Protein AF-A0A841GS09-F1 (afdb_monomer_lite)

pLDDT: mean 75.95, std 19.4, range [29.41, 98.44]

Sequence (350 aa):
MWSTRIAALLALAVAGPRLWAQECPPDGTPPMRPSLGRGAVELAGVYRAPFEFVCGGPLTLRVRQSGTELVATVQAEDGCAQNGQVRWRGSVAAGGTEFAVTVPRPGGVMTGTATLLDPCTIAVTVAGRAGSARYTRTDGSCAADAGRRPLVVFVGGALDDWNRNLLKVFCAYDARWERTRKLYVMHTEDATEVRRRVLREAAGAPVALIGHSYGGNYAYELANAMRGDGGVALLVTLDPVSGPAGPRIPLEQGTAGRWINVWAGSGIGLSSCGLAGALGGAWGSQPRADADRRFPPDPSDDNPSMDHCKTEQMMRLKPIQDALAELASGQDRPPPLSPSTPSSVVSPNR

InterPro domains:
  IPR029058 Alpha/Beta hydrolase fold [G3DSA:3.40.50.1820] (113-344)
  IPR029058 Alpha/Beta hydrolase fold [SSF53474] (140-301)

Secondary structure (DSSP, 8-state):
--SSSSTTTSS---S--TTGGG------SPPP---PPP------EEEEEEEEEETTEEEEEEEEEETTEEEEEEE--TT-TTTT-EEEEEEPPTT-SEEEEEEEETTEEEEEEEEEEETTEEEEEETTSSSEEEEEE-SHHHHHSTTTSPEEEEEE-TTHHHH-HHHHHHHH--TTTTT-EEEEEETTS-HHHHHHHHHHHHTTS-EEEEEETHHHHHHHHHHHHTGGGT-BSEEEEES-B-STT--SS---TTSBS-EEEEEE-----SSHHHHHHHHTTB----TTSSEEEEESSSGGG--TTTGGG-HHHHHTSHHHHHHHHHHHHT--PPPPPP-PPPP-------

Organism: NCBI:txid1639882

Foldseek 3Di:
DPPPPVVVVVPPPDDDDPDPLPPDDPDPDAFDDDDDDDDFQDQFAKWFFPPDDFPRHTWIWGWDDDPQKIWTATPDDPPGPRHRPTQKMWGADGVDQKTKIWGDDVPGIWIWMWGNPDSFKIWIDTPPDPGTTIIGGCDDPSVVLPLQAEEEEEEEAPCCVPVVLRSNVQSSDDCRHLLHHYHYDYLPDDLVVVLVVQCVSNVPHAYEYAAAASRLLSSQVSLQVCQVVQGHAEYEYHQYFAAQPANPDDRDPRSYVFYEYEHEDQDQAPAPQLVSSNGRNGNQFDPPGPHTHYPPNDPVPHDSNPRSSVSVVSCPPPVNSVSSSVSSVPPDDPRDDDPPDPPPPDDDDD

Structure (mmCIF, N/CA/C/O backbone):
data_AF-A0A841GS09-F1
#
_entry.id   AF-A0A841GS09-F1
#
loop_
_atom_site.group_PDB
_atom_site.id
_atom_site.type_symbol
_atom_site.label_atom_id
_atom_site.label_alt_id
_atom_site.label_comp_id
_atom_site.label_asym_id
_atom_site.label_entity_id
_atom_site.label_seq_id
_atom_site.pdbx_PDB_ins_code
_atom_site.Cartn_x
_atom_site.Cartn_y
_atom_site.Cartn_z
_atom_site.occupancy
_atom_site.B_iso_or_equiv
_atom_site.auth_seq_id
_atom_site.auth_comp_id
_atom_site.auth_asym_id
_atom_site.auth_atom_id
_atom_site.pdbx_PDB_model_num
ATOM 1 N N . MET A 1 1 ? 34.407 15.472 -30.185 1.00 37.59 1 MET A N 1
ATOM 2 C CA . MET A 1 1 ? 34.310 16.293 -28.952 1.00 37.59 1 MET A CA 1
ATOM 3 C C . MET A 1 1 ? 32.878 16.297 -28.392 1.00 37.59 1 MET A C 1
ATOM 5 O O . MET A 1 1 ? 32.301 17.351 -28.179 1.00 37.59 1 MET A O 1
ATOM 9 N N . TRP A 1 2 ? 32.292 15.117 -28.149 1.00 29.95 2 TRP A N 1
ATOM 10 C CA . TRP A 1 2 ? 30.892 14.950 -27.704 1.00 29.95 2 TRP A CA 1
ATOM 11 C C . TRP A 1 2 ? 30.759 13.987 -26.502 1.00 29.95 2 TRP A C 1
ATOM 13 O O . TRP A 1 2 ? 29.665 13.540 -26.188 1.00 29.95 2 TRP A O 1
ATOM 23 N N . SER A 1 3 ? 31.860 13.648 -25.815 1.00 39.00 3 SER A N 1
ATOM 24 C CA . SER A 1 3 ? 31.860 12.608 -24.767 1.00 39.00 3 SER A CA 1
ATOM 25 C C . SER A 1 3 ? 31.984 13.116 -23.327 1.00 39.00 3 SER A C 1
ATOM 27 O O . SER A 1 3 ? 31.854 12.326 -22.400 1.00 39.00 3 SER A O 1
ATOM 29 N N . THR A 1 4 ? 32.177 14.415 -23.092 1.00 32.72 4 THR A N 1
ATOM 30 C CA . THR A 1 4 ? 32.428 14.947 -21.736 1.00 32.72 4 THR A CA 1
ATOM 31 C C . THR A 1 4 ? 31.229 15.616 -21.064 1.00 32.72 4 THR A C 1
ATOM 33 O O . THR A 1 4 ? 31.314 15.945 -19.887 1.00 32.72 4 THR A O 1
ATOM 36 N N . ARG A 1 5 ? 30.087 15.781 -21.750 1.00 32.81 5 ARG A N 1
ATOM 37 C CA . ARG A 1 5 ? 28.883 16.400 -21.152 1.00 32.81 5 ARG A CA 1
ATOM 38 C C . ARG A 1 5 ? 27.840 15.411 -20.619 1.00 32.81 5 ARG A C 1
ATOM 40 O O . ARG A 1 5 ? 27.021 15.809 -19.802 1.00 32.81 5 ARG A O 1
ATOM 47 N N . ILE A 1 6 ? 27.902 14.131 -20.997 1.00 38.69 6 ILE A N 1
ATOM 48 C CA . ILE A 1 6 ? 26.974 13.098 -20.489 1.00 38.69 6 ILE A CA 1
ATOM 49 C C . ILE A 1 6 ? 27.442 12.541 -19.131 1.00 38.69 6 ILE A C 1
ATOM 51 O O . ILE A 1 6 ? 26.621 12.214 -18.280 1.00 38.69 6 ILE A O 1
ATOM 55 N N . ALA A 1 7 ? 28.751 12.540 -18.861 1.00 31.67 7 ALA A N 1
ATOM 56 C CA . ALA A 1 7 ? 29.296 12.084 -17.579 1.00 31.67 7 ALA A CA 1
ATOM 57 C C . ALA A 1 7 ? 28.979 13.029 -16.397 1.00 31.67 7 ALA A C 1
ATOM 59 O O . ALA A 1 7 ? 28.984 12.598 -15.249 1.00 31.67 7 ALA A O 1
ATOM 60 N N . ALA A 1 8 ? 28.657 14.301 -16.662 1.00 29.41 8 ALA A N 1
ATOM 61 C CA . ALA A 1 8 ? 28.409 15.297 -15.618 1.00 29.41 8 ALA A CA 1
ATOM 62 C C . ALA A 1 8 ? 27.003 15.213 -14.986 1.00 29.41 8 ALA A C 1
ATOM 64 O O . ALA A 1 8 ? 26.815 15.693 -13.874 1.00 29.41 8 ALA A O 1
ATOM 65 N N . LEU A 1 9 ? 26.028 14.573 -15.647 1.00 33.75 9 LEU A N 1
ATOM 66 C CA . LEU A 1 9 ? 24.678 14.372 -15.091 1.00 33.75 9 LEU A CA 1
ATOM 67 C C . LEU A 1 9 ? 24.543 13.080 -14.267 1.00 33.75 9 LEU A C 1
ATOM 69 O O . LEU A 1 9 ? 23.605 12.951 -13.490 1.00 33.75 9 LEU A O 1
ATOM 73 N N . LEU A 1 10 ? 25.499 12.154 -14.382 1.00 38.56 10 LEU A N 1
ATOM 74 C CA . LEU A 1 10 ? 25.542 10.904 -13.610 1.00 38.56 10 LEU A CA 1
ATOM 75 C C . LEU A 1 10 ? 26.354 11.015 -12.304 1.00 38.56 10 LEU A C 1
ATOM 77 O O . LEU A 1 10 ? 26.328 10.098 -11.490 1.00 38.56 10 LEU A O 1
ATOM 81 N N . ALA A 1 11 ? 27.050 12.134 -12.073 1.00 31.38 11 ALA A N 1
ATOM 82 C CA . ALA A 1 11 ? 27.996 12.301 -10.965 1.00 31.38 11 ALA A CA 1
ATOM 83 C C . ALA A 1 11 ? 27.450 13.058 -9.732 1.00 31.38 11 ALA A C 1
ATOM 85 O O . ALA A 1 11 ? 28.222 13.383 -8.835 1.00 31.38 11 ALA A O 1
ATOM 86 N N . LEU A 1 12 ? 26.142 13.330 -9.644 1.00 35.81 12 LEU A N 1
ATOM 87 C CA . LEU A 1 12 ? 25.545 14.087 -8.525 1.00 35.81 12 LEU A CA 1
ATOM 88 C C . LEU A 1 12 ? 24.844 13.230 -7.451 1.00 35.81 12 LEU A C 1
ATOM 90 O O . LEU A 1 12 ? 24.187 13.776 -6.573 1.00 35.81 12 LEU A O 1
ATOM 94 N N . ALA A 1 13 ? 25.003 11.904 -7.462 1.00 39.66 13 ALA A N 1
ATOM 95 C CA . ALA A 1 13 ? 24.289 11.004 -6.544 1.00 39.66 13 ALA A CA 1
ATOM 96 C C . ALA A 1 13 ? 25.102 10.534 -5.317 1.00 39.66 13 ALA A C 1
ATOM 98 O O . ALA A 1 13 ? 24.787 9.500 -4.730 1.00 39.66 13 ALA A O 1
ATOM 99 N N . VAL A 1 14 ? 26.156 11.253 -4.913 1.00 44.78 14 VAL A N 1
ATOM 100 C CA . VAL A 1 14 ? 27.006 10.846 -3.779 1.00 44.78 14 VAL A CA 1
ATOM 101 C C . VAL A 1 14 ? 27.276 12.028 -2.848 1.00 44.78 14 VAL A C 1
ATOM 103 O O . VAL A 1 14 ? 28.301 12.681 -2.988 1.00 44.78 14 VAL A O 1
ATOM 106 N N . ALA A 1 15 ? 26.344 12.307 -1.921 1.00 34.88 15 ALA A N 1
ATOM 107 C CA . ALA A 1 15 ? 26.603 12.746 -0.531 1.00 34.88 15 ALA A CA 1
ATOM 108 C C . ALA A 1 15 ? 25.351 13.349 0.165 1.00 34.88 15 ALA A C 1
ATOM 110 O O . ALA A 1 15 ? 25.168 14.558 0.148 1.00 34.88 15 ALA A O 1
ATOM 111 N N . GLY A 1 16 ? 24.573 12.500 0.862 1.00 30.11 16 GLY A N 1
ATOM 112 C CA . GLY A 1 16 ? 23.741 12.817 2.052 1.00 30.11 16 GLY A CA 1
ATOM 113 C C . GLY A 1 16 ? 22.512 13.749 1.906 1.00 30.11 16 GLY A C 1
ATOM 114 O O . GLY A 1 16 ? 22.459 14.541 0.977 1.00 30.11 16 GLY A O 1
ATOM 115 N N . PRO A 1 17 ? 21.522 13.719 2.834 1.00 41.31 17 PRO A N 1
ATOM 116 C CA . PRO A 1 17 ? 21.374 12.897 4.036 1.00 41.31 17 PRO A CA 1
ATOM 117 C C . PRO A 1 17 ? 20.255 11.836 3.930 1.00 41.31 17 PRO A C 1
ATOM 119 O O . PRO A 1 17 ? 19.211 12.015 3.308 1.00 41.31 17 PRO A O 1
ATOM 122 N N . ARG A 1 18 ? 20.483 10.716 4.621 1.00 52.59 18 ARG A N 1
ATOM 123 C CA . ARG A 1 18 ? 19.487 9.686 4.940 1.00 52.59 18 ARG A CA 1
ATOM 124 C C . ARG A 1 18 ? 18.363 10.287 5.806 1.00 52.59 18 ARG A C 1
ATOM 126 O O . ARG A 1 18 ? 18.666 11.096 6.675 1.00 52.59 18 ARG A O 1
ATOM 133 N N . LEU A 1 19 ? 17.130 9.786 5.617 1.00 39.59 19 LEU A N 1
ATOM 134 C CA . LEU A 1 19 ? 15.913 9.883 6.467 1.00 39.59 19 LEU A CA 1
ATOM 135 C C . LEU A 1 19 ? 14.717 10.724 5.970 1.00 39.59 19 LEU A C 1
ATOM 137 O O . LEU A 1 19 ? 13.646 10.595 6.554 1.00 39.59 19 LEU A O 1
ATOM 141 N N . TRP A 1 20 ? 14.796 11.490 4.878 1.00 41.38 20 TRP A N 1
ATOM 142 C CA . TRP A 1 20 ? 13.649 12.319 4.439 1.00 41.38 20 TRP A CA 1
ATOM 143 C C . TRP A 1 20 ? 12.563 11.610 3.610 1.00 41.38 20 TRP A C 1
ATOM 145 O O . TRP A 1 20 ? 11.534 12.210 3.310 1.00 41.38 20 TRP A O 1
ATOM 155 N N . ALA A 1 21 ? 12.707 10.320 3.297 1.00 45.41 21 ALA A N 1
ATOM 156 C CA . ALA A 1 21 ? 11.728 9.582 2.486 1.00 45.41 21 ALA A CA 1
ATOM 157 C C . ALA A 1 21 ? 10.411 9.215 3.215 1.00 45.41 21 ALA A C 1
ATOM 159 O O . ALA A 1 21 ? 9.636 8.417 2.695 1.00 45.41 21 ALA A O 1
ATOM 160 N N . GLN A 1 22 ? 10.132 9.751 4.409 1.00 51.06 22 GLN A N 1
ATOM 161 C CA . GLN A 1 22 ? 8.889 9.450 5.143 1.00 51.06 22 GLN A CA 1
ATOM 162 C C . GLN A 1 22 ? 8.033 10.665 5.493 1.00 51.06 22 GLN A C 1
ATOM 164 O O . GLN A 1 22 ? 6.942 10.496 6.036 1.00 51.06 22 GLN A O 1
ATOM 169 N N . GLU A 1 23 ? 8.461 11.876 5.142 1.00 55.72 23 GLU A N 1
ATOM 170 C CA . GLU A 1 23 ? 7.564 13.022 5.221 1.00 55.72 23 GLU A CA 1
ATOM 171 C C . GLU A 1 23 ? 6.734 13.071 3.943 1.00 55.72 23 GLU A C 1
ATOM 173 O O . GLU A 1 23 ? 7.129 13.627 2.915 1.00 55.72 23 GLU A O 1
ATOM 178 N N . CYS A 1 24 ? 5.564 12.433 4.008 1.00 64.75 24 CYS A N 1
ATOM 179 C CA . CYS A 1 24 ? 4.530 12.681 3.021 1.00 64.75 24 CYS A CA 1
ATOM 180 C C . CYS A 1 24 ? 4.229 14.182 3.019 1.00 64.75 24 CYS A C 1
ATOM 182 O O . CYS A 1 24 ? 4.052 14.757 4.097 1.00 64.75 24 CYS A O 1
ATOM 184 N N . PRO A 1 25 ? 4.220 14.839 1.847 1.00 55.97 25 PRO A N 1
ATOM 185 C CA . PRO A 1 25 ? 3.916 16.257 1.788 1.00 55.97 25 PRO A CA 1
ATOM 186 C C . PRO A 1 25 ? 2.579 16.539 2.496 1.00 55.97 25 PRO A C 1
ATOM 188 O O . PRO A 1 25 ? 1.664 15.719 2.412 1.00 55.97 25 PRO A O 1
ATOM 191 N N . PRO A 1 26 ? 2.441 17.679 3.196 1.00 50.38 26 PRO A N 1
ATOM 192 C CA . PRO A 1 26 ? 1.138 18.152 3.648 1.00 50.38 26 PRO A CA 1
ATOM 193 C C . PRO A 1 26 ? 0.285 18.420 2.397 1.00 50.38 26 PRO A C 1
ATOM 195 O O . PRO A 1 26 ? 0.469 19.417 1.704 1.00 50.38 26 PRO A O 1
ATOM 198 N N . ASP A 1 27 ? -0.548 17.447 2.031 1.00 54.56 27 ASP A N 1
ATOM 199 C CA . ASP A 1 27 ? -1.089 17.313 0.679 1.00 54.56 27 ASP A CA 1
ATOM 200 C C . ASP A 1 27 ? -2.291 18.222 0.388 1.00 54.56 27 ASP A C 1
ATOM 202 O O . ASP A 1 27 ? -3.225 18.345 1.182 1.00 54.56 27 ASP A O 1
ATOM 206 N N . GLY A 1 28 ? -2.296 18.763 -0.835 1.00 45.28 28 GLY A N 1
ATOM 207 C CA . GLY A 1 28 ? -3.490 19.179 -1.578 1.00 45.28 28 GLY A CA 1
ATOM 208 C C . GLY A 1 28 ? -3.956 18.131 -2.605 1.00 45.28 28 GLY A C 1
ATOM 209 O O . GLY A 1 28 ? -4.820 18.427 -3.427 1.00 45.28 28 GLY A O 1
ATOM 210 N N . THR A 1 29 ? -3.390 16.919 -2.594 1.00 43.72 29 THR A N 1
ATOM 211 C CA . THR A 1 29 ? -3.733 15.842 -3.538 1.00 43.72 29 THR A CA 1
ATOM 212 C C . THR A 1 29 ? -4.810 14.931 -2.931 1.00 43.72 29 THR A C 1
ATOM 214 O O . THR A 1 29 ? -4.651 14.488 -1.792 1.00 43.72 29 THR A O 1
ATOM 217 N N . PRO A 1 30 ? -5.926 14.634 -3.627 1.00 46.16 30 PRO A N 1
ATOM 218 C CA . PRO A 1 30 ? -6.968 13.772 -3.076 1.00 46.16 30 PRO A CA 1
ATOM 219 C C . PRO A 1 30 ? -6.454 12.331 -2.892 1.00 46.16 30 PRO A C 1
ATOM 221 O O . PRO A 1 30 ? -5.771 11.813 -3.778 1.00 46.16 30 PRO A O 1
ATOM 224 N N . PRO A 1 31 ? -6.798 11.658 -1.777 1.00 53.66 31 PRO A N 1
ATOM 225 C CA . PRO A 1 31 ? -6.358 10.290 -1.516 1.00 53.66 31 PRO A CA 1
ATOM 226 C C . PRO A 1 31 ? -6.877 9.333 -2.597 1.00 53.66 31 PRO A C 1
ATOM 228 O O . PRO A 1 31 ? -8.020 9.459 -3.047 1.00 53.66 31 PRO A O 1
ATOM 231 N N . MET A 1 32 ? -6.062 8.345 -2.983 1.00 41.91 32 MET A N 1
ATOM 232 C CA . MET A 1 32 ? -6.550 7.208 -3.766 1.00 41.91 32 MET A CA 1
ATOM 233 C C . MET A 1 32 ? -7.558 6.441 -2.910 1.00 41.91 32 MET A C 1
ATOM 235 O O . MET A 1 32 ? -7.225 5.957 -1.833 1.00 41.91 32 MET A O 1
ATOM 239 N N . ARG A 1 33 ? -8.810 6.375 -3.372 1.00 37.41 33 ARG A N 1
ATOM 240 C CA . ARG A 1 33 ? -9.885 5.646 -2.695 1.00 37.41 33 ARG A CA 1
ATOM 241 C C . ARG A 1 33 ? -10.207 4.371 -3.474 1.00 37.41 33 ARG A C 1
ATOM 243 O O . ARG A 1 33 ? -10.796 4.489 -4.550 1.00 37.41 33 ARG A O 1
ATOM 250 N N . PRO A 1 34 ? -9.890 3.176 -2.960 1.00 36.75 34 PRO A N 1
ATOM 251 C CA . PRO A 1 34 ? -10.505 1.949 -3.451 1.00 36.75 34 PRO A CA 1
ATOM 252 C C . PRO A 1 34 ? -11.982 1.882 -3.026 1.00 36.75 34 PRO A C 1
ATOM 254 O O . PRO A 1 34 ? -12.387 2.381 -1.971 1.00 36.75 34 PRO A O 1
ATOM 257 N N . SER A 1 35 ? -12.808 1.238 -3.848 1.00 30.03 35 SER A N 1
ATOM 258 C CA . SER A 1 35 ? -14.205 0.932 -3.532 1.00 30.03 35 SER A CA 1
ATOM 259 C C . SER A 1 35 ? -14.296 -0.345 -2.687 1.00 30.03 35 SER A C 1
ATOM 261 O O . SER A 1 35 ? -14.010 -1.431 -3.188 1.00 30.03 35 SER A O 1
ATOM 263 N N . LEU A 1 36 ? -14.731 -0.240 -1.429 1.00 35.03 36 LEU A N 1
ATOM 264 C CA . LEU A 1 36 ? -14.997 -1.398 -0.568 1.00 35.03 36 LEU A CA 1
ATOM 265 C C . LEU A 1 36 ? -16.453 -1.871 -0.714 1.00 35.03 36 LEU A C 1
ATOM 267 O O . LEU A 1 36 ? -17.398 -1.104 -0.522 1.00 35.03 36 LEU A O 1
ATOM 271 N N . GLY A 1 37 ? -16.624 -3.152 -1.048 1.00 34.88 37 GLY A N 1
ATOM 272 C CA . GLY A 1 37 ? -17.913 -3.844 -1.099 1.00 34.88 37 GLY A CA 1
ATOM 273 C C . GLY A 1 37 ? -18.498 -4.157 0.287 1.00 34.88 37 GLY A C 1
ATOM 274 O O . GLY A 1 37 ? -17.776 -4.313 1.271 1.00 34.88 37 GLY A O 1
ATOM 275 N N . ARG A 1 38 ? -19.836 -4.233 0.331 1.00 34.03 38 ARG A N 1
ATOM 276 C CA . ARG A 1 38 ? -20.711 -4.315 1.514 1.00 34.03 38 ARG A CA 1
ATOM 277 C C . ARG A 1 38 ? -20.489 -5.561 2.384 1.00 34.03 38 ARG A C 1
ATOM 279 O O . ARG A 1 38 ? -20.590 -6.684 1.905 1.00 34.03 38 ARG A O 1
ATOM 286 N N . GLY A 1 39 ? -20.373 -5.329 3.689 1.00 42.03 39 GLY A N 1
ATOM 287 C CA . GLY A 1 39 ? -20.607 -6.295 4.764 1.00 42.03 39 GLY A CA 1
ATOM 288 C C . GLY A 1 39 ? -21.044 -5.552 6.031 1.00 42.03 39 GLY A C 1
ATOM 289 O O . GLY A 1 39 ? -20.683 -4.389 6.216 1.00 42.03 39 GLY A O 1
ATOM 290 N N . ALA A 1 40 ? -21.860 -6.186 6.875 1.00 46.44 40 ALA A N 1
ATOM 291 C CA . ALA A 1 40 ? -22.262 -5.623 8.162 1.00 46.44 40 ALA A CA 1
ATOM 292 C C . ALA A 1 40 ? -21.031 -5.532 9.078 1.00 46.44 40 ALA A C 1
ATOM 294 O O . ALA A 1 40 ? -20.416 -6.547 9.396 1.00 46.44 40 ALA A O 1
ATOM 295 N N . VAL A 1 41 ? -20.637 -4.318 9.458 1.00 57.78 41 VAL A N 1
ATOM 296 C CA . VAL A 1 41 ? -19.506 -4.106 10.366 1.00 57.78 41 VAL A CA 1
ATOM 297 C C . VAL A 1 41 ? -19.976 -4.381 11.795 1.00 57.78 41 VAL A C 1
ATOM 299 O O . VAL A 1 41 ? -20.885 -3.711 12.282 1.00 57.78 41 VAL A O 1
ATOM 302 N N . GLU A 1 42 ? -19.364 -5.352 12.472 1.00 71.94 42 GLU A N 1
ATOM 303 C CA . GLU A 1 42 ? -19.554 -5.562 13.910 1.00 71.94 42 GLU A CA 1
ATOM 304 C C . GLU A 1 42 ? -18.751 -4.505 14.682 1.00 71.94 42 GLU A C 1
ATOM 306 O O . GLU A 1 42 ? -17.519 -4.531 14.697 1.00 71.94 42 GLU A O 1
ATOM 311 N N . LEU A 1 43 ? -19.447 -3.553 15.307 1.00 80.56 43 LEU A N 1
ATOM 312 C CA . LEU A 1 43 ? -18.821 -2.383 15.939 1.00 80.56 43 LEU A CA 1
ATOM 313 C C . LEU A 1 43 ? -18.646 -2.522 17.454 1.00 80.56 43 LEU A C 1
ATOM 315 O O . LEU A 1 43 ? -17.905 -1.740 18.054 1.00 80.56 43 LEU A O 1
ATOM 319 N N . ALA A 1 44 ? -19.293 -3.507 18.078 1.00 86.12 44 ALA A N 1
ATOM 320 C CA . ALA A 1 44 ? -19.074 -3.832 19.482 1.00 86.12 44 ALA A CA 1
ATOM 321 C C . ALA A 1 44 ? -17.656 -4.385 19.694 1.00 86.12 44 ALA A C 1
ATOM 323 O O . ALA A 1 44 ? -17.182 -5.187 18.899 1.00 86.12 44 ALA A O 1
ATOM 324 N N . GLY A 1 45 ? -16.973 -3.963 20.758 1.00 89.06 45 GLY A N 1
ATOM 325 C CA . GLY A 1 45 ? -15.602 -4.382 21.053 1.00 89.06 45 GLY A CA 1
ATOM 326 C C . GLY A 1 45 ? -14.865 -3.424 21.980 1.00 89.06 45 GLY A C 1
ATOM 327 O O . GLY A 1 45 ? -15.440 -2.474 22.513 1.00 89.06 45 GLY A O 1
ATOM 328 N N . VAL A 1 46 ? -13.580 -3.667 22.183 1.00 87.19 46 VAL A N 1
ATOM 329 C CA . VAL A 1 46 ? -12.682 -2.831 22.982 1.00 87.19 46 VAL A CA 1
ATOM 330 C C . VAL A 1 46 ? -11.859 -1.960 22.048 1.00 87.19 46 VAL A C 1
ATOM 332 O O . VAL A 1 46 ? -11.237 -2.463 21.124 1.00 87.19 46 VAL A O 1
ATOM 335 N N . TYR A 1 47 ? -11.843 -0.655 22.291 1.00 89.56 47 TYR A N 1
ATOM 336 C CA . TYR A 1 47 ? -11.147 0.344 21.494 1.00 89.56 47 TYR A CA 1
ATOM 337 C C . TYR A 1 47 ? -10.153 1.118 22.345 1.00 89.56 47 TYR A C 1
ATOM 339 O O . TYR A 1 47 ? -10.391 1.358 23.524 1.00 89.56 47 TYR A O 1
ATOM 347 N N . ARG A 1 48 ? -9.075 1.595 21.730 1.00 85.69 48 ARG A N 1
ATOM 348 C CA . ARG A 1 48 ? -8.055 2.428 22.361 1.00 85.69 48 ARG A CA 1
ATOM 349 C C . ARG A 1 48 ? -7.896 3.746 21.615 1.00 85.69 48 ARG A C 1
ATOM 351 O O . ARG A 1 48 ? -7.849 3.763 20.385 1.00 85.69 48 ARG A O 1
ATOM 358 N N . ALA A 1 49 ? -7.765 4.837 22.363 1.00 77.50 49 ALA A N 1
ATOM 359 C CA . ALA A 1 49 ? -7.308 6.120 21.845 1.00 77.50 49 ALA A CA 1
ATOM 360 C C . ALA A 1 49 ? -5.825 6.308 22.211 1.00 77.50 49 ALA A C 1
ATOM 362 O O . ALA A 1 49 ? -5.503 6.403 23.395 1.00 77.50 49 ALA A O 1
ATOM 363 N N . PRO A 1 50 ? -4.898 6.343 21.237 1.00 51.56 50 PRO A N 1
ATOM 364 C CA . PRO A 1 50 ? -3.462 6.365 21.526 1.00 51.56 50 PRO A CA 1
ATOM 365 C C . PRO A 1 50 ? -2.971 7.670 22.173 1.00 51.56 50 PRO A C 1
ATOM 367 O O . PRO A 1 50 ? -1.915 7.662 22.797 1.00 51.56 50 PRO A O 1
ATOM 370 N N . PHE A 1 51 ? -3.728 8.766 22.051 1.00 63.31 51 PHE A N 1
ATOM 371 C CA . PHE A 1 51 ? -3.336 10.101 22.525 1.00 63.31 51 PHE A CA 1
ATOM 372 C C . PHE A 1 51 ? -4.309 10.711 23.545 1.00 63.31 51 PHE A C 1
ATOM 374 O O . PHE A 1 51 ? -4.185 11.881 23.893 1.00 63.31 51 PHE A O 1
ATOM 381 N N . GLU A 1 52 ? -5.281 9.937 24.030 1.00 72.75 52 GLU A N 1
ATOM 382 C CA . GLU A 1 52 ? -6.105 10.324 25.178 1.00 72.75 52 GLU A CA 1
ATOM 383 C C . GLU A 1 52 ? -5.703 9.459 26.368 1.00 72.75 52 GLU A C 1
ATOM 385 O O . GLU A 1 52 ? -5.481 8.261 26.209 1.00 72.75 52 GLU A O 1
ATOM 390 N N . PHE A 1 53 ? -5.631 10.053 27.558 1.00 74.56 53 PHE A N 1
ATOM 391 C CA . PHE A 1 53 ? -5.242 9.354 28.779 1.00 74.56 53 PHE A CA 1
ATOM 392 C C . PHE A 1 53 ? -6.308 9.535 29.855 1.00 74.56 53 PHE A C 1
ATOM 394 O O . PHE A 1 53 ? -6.854 10.625 30.029 1.00 74.56 53 PHE A O 1
ATOM 401 N N . VAL A 1 54 ? -6.603 8.461 30.580 1.00 77.31 54 VAL A N 1
ATOM 402 C CA . VAL A 1 54 ? -7.511 8.445 31.726 1.00 77.31 54 VAL A CA 1
ATOM 403 C C . VAL A 1 54 ? -6.860 7.630 32.832 1.00 77.31 54 VAL A C 1
ATOM 405 O O . VAL A 1 54 ? -6.378 6.529 32.587 1.00 77.31 54 VAL A O 1
ATOM 408 N N . CYS A 1 55 ? -6.839 8.185 34.047 1.00 81.75 55 CYS A N 1
ATOM 409 C CA . CYS A 1 55 ? -6.303 7.513 35.234 1.00 81.75 55 CYS A CA 1
ATOM 410 C C . CYS A 1 55 ? -4.877 6.961 35.037 1.00 81.75 55 CYS A C 1
ATOM 412 O O . CYS A 1 55 ? -4.571 5.851 35.446 1.00 81.75 55 CYS A O 1
ATOM 414 N N . GLY A 1 56 ? -4.007 7.738 34.378 1.00 72.38 56 GLY A N 1
ATOM 415 C CA . GLY A 1 56 ? -2.597 7.386 34.169 1.00 72.38 56 GLY A CA 1
ATOM 416 C C . GLY A 1 56 ? -2.318 6.432 33.001 1.00 72.38 56 GLY A C 1
ATOM 417 O O . GLY A 1 56 ? -1.155 6.235 32.663 1.00 72.38 56 GLY A O 1
ATOM 418 N N . GLY A 1 57 ? -3.348 5.891 32.342 1.00 73.31 57 GLY A N 1
ATOM 419 C CA . GLY A 1 57 ? -3.211 5.002 31.187 1.00 73.31 57 GLY A CA 1
ATOM 420 C C . GLY A 1 57 ? -3.849 5.559 29.908 1.00 73.31 57 GLY A C 1
ATOM 421 O O . GLY A 1 57 ? -4.677 6.471 29.977 1.00 73.31 57 GLY A O 1
ATOM 422 N N . PRO A 1 58 ? -3.493 5.029 28.724 1.00 69.88 58 PRO A N 1
ATOM 423 C CA . PRO A 1 58 ? -4.201 5.316 27.481 1.00 69.88 58 PRO A CA 1
ATOM 424 C C . PRO A 1 58 ? -5.688 4.980 27.607 1.00 69.88 58 PRO A C 1
ATOM 426 O O . PRO A 1 58 ? -6.056 3.916 28.112 1.00 69.88 58 PRO A O 1
ATOM 429 N N . LEU A 1 59 ? -6.547 5.865 27.112 1.00 77.69 59 LEU A N 1
ATOM 430 C CA . LEU A 1 59 ? -7.988 5.691 27.174 1.00 77.69 59 LEU A CA 1
ATOM 431 C C . LEU A 1 59 ? -8.395 4.430 26.409 1.00 77.69 59 LEU A C 1
ATOM 433 O O . LEU A 1 59 ? -8.189 4.322 25.196 1.00 77.69 59 LEU A O 1
ATOM 437 N N . THR A 1 60 ? -9.036 3.518 27.132 1.00 87.62 60 THR A N 1
ATOM 438 C CA . THR A 1 60 ? -9.664 2.320 26.585 1.00 87.62 60 THR A CA 1
ATOM 439 C C . THR A 1 60 ? -11.175 2.431 26.750 1.00 87.62 60 THR A C 1
ATOM 441 O O . THR A 1 60 ? -11.675 2.851 27.794 1.00 87.62 60 THR A O 1
ATOM 444 N N . LEU A 1 61 ? -11.915 2.095 25.700 1.00 92.69 61 LEU A N 1
ATOM 445 C CA . LEU A 1 61 ? -13.368 2.119 25.652 1.00 92.69 61 LEU A CA 1
ATOM 446 C C . LEU A 1 61 ? -13.886 0.719 25.354 1.00 92.69 61 LEU A C 1
ATOM 448 O O . LEU A 1 61 ? -13.441 0.084 24.407 1.00 92.69 61 LEU A O 1
ATOM 452 N N . ARG A 1 62 ? -14.895 0.269 26.090 1.00 93.06 62 ARG A N 1
ATOM 453 C CA . ARG A 1 62 ? -15.741 -0.849 25.681 1.00 93.06 62 ARG A CA 1
ATOM 454 C C . ARG A 1 62 ? -16.962 -0.293 24.959 1.00 93.06 62 ARG A C 1
ATOM 456 O O . ARG A 1 62 ? -17.770 0.406 25.563 1.00 93.06 62 ARG A O 1
ATOM 463 N N . VAL A 1 63 ? -17.085 -0.604 23.678 1.00 92.38 63 VAL A N 1
ATOM 464 C CA . VAL A 1 63 ? -18.240 -0.285 22.841 1.00 92.38 63 VAL A CA 1
ATOM 465 C C . VAL A 1 63 ? -19.184 -1.481 22.850 1.00 92.38 63 VAL A C 1
ATOM 467 O O . VAL A 1 63 ? -18.788 -2.596 22.515 1.00 92.38 63 VAL A O 1
ATOM 470 N N . ARG A 1 64 ? -20.437 -1.265 23.248 1.00 91.25 64 ARG A N 1
ATOM 471 C CA . ARG A 1 64 ? -21.513 -2.263 23.177 1.00 91.25 64 ARG A CA 1
ATOM 472 C C . ARG A 1 64 ? -22.534 -1.838 22.134 1.00 91.25 64 ARG A C 1
ATOM 474 O O . ARG A 1 64 ? -22.805 -0.646 22.010 1.00 91.25 64 ARG A O 1
ATOM 481 N N . GLN A 1 65 ? -23.107 -2.812 21.435 1.00 88.44 65 GLN A N 1
ATOM 482 C CA . GLN A 1 65 ? -24.166 -2.594 20.457 1.00 88.44 65 GLN A CA 1
ATOM 483 C C . GLN A 1 65 ? -25.474 -3.232 20.935 1.00 88.44 65 GLN A C 1
ATOM 485 O O . GLN A 1 65 ? -25.474 -4.389 21.351 1.00 88.44 65 GLN A O 1
ATOM 490 N N . SER A 1 66 ? -26.575 -2.483 20.866 1.00 85.06 66 SER A N 1
ATOM 491 C CA . SER A 1 66 ? -27.936 -2.965 21.127 1.00 85.06 66 SER A CA 1
ATOM 492 C C . SER A 1 66 ? -28.851 -2.477 20.005 1.00 85.06 66 SER A C 1
ATOM 494 O O . SER A 1 66 ? -29.171 -1.291 19.917 1.00 85.06 66 SER A O 1
ATOM 496 N N . GLY A 1 67 ? -29.216 -3.373 19.086 1.00 84.56 67 GLY A N 1
ATOM 497 C CA . GLY A 1 67 ? -29.860 -2.981 17.830 1.00 84.56 67 GLY A CA 1
ATOM 498 C C . GLY A 1 67 ? -28.952 -2.061 17.003 1.00 84.56 67 GLY A C 1
ATOM 499 O O . GLY A 1 67 ? -27.838 -2.442 16.638 1.00 84.56 67 GLY A O 1
ATOM 500 N N . THR A 1 68 ? -29.419 -0.845 16.715 1.00 84.12 68 THR A N 1
ATOM 501 C CA . THR A 1 68 ? -28.649 0.190 15.999 1.00 84.12 68 THR A CA 1
ATOM 502 C C . THR A 1 68 ? -27.849 1.105 16.925 1.00 84.12 68 THR A C 1
ATOM 504 O O . THR A 1 68 ? -27.040 1.891 16.438 1.00 84.12 68 THR A O 1
ATOM 507 N N . GLU A 1 69 ? -28.071 1.044 18.241 1.00 90.06 69 GLU A N 1
ATOM 508 C CA . GLU A 1 69 ? -27.402 1.917 19.205 1.00 90.06 69 GLU A CA 1
ATOM 509 C C . GLU A 1 69 ? -26.020 1.370 19.585 1.00 90.06 69 GLU A C 1
ATOM 511 O O . GLU A 1 69 ? -25.863 0.186 19.889 1.00 90.06 69 GLU A O 1
ATOM 516 N N . LEU A 1 70 ? -25.028 2.260 19.613 1.00 91.44 70 LEU A N 1
ATOM 517 C CA . LEU A 1 70 ? -23.692 2.035 20.145 1.00 91.44 70 LEU A CA 1
ATOM 518 C C . LEU A 1 70 ? -23.480 2.867 21.405 1.00 91.44 70 LEU A C 1
ATOM 520 O O . LEU A 1 70 ? -23.704 4.079 21.406 1.00 91.44 70 LEU A O 1
ATOM 524 N N . VAL A 1 71 ? -22.958 2.230 22.449 1.00 94.44 71 VAL A N 1
ATOM 525 C CA . VAL A 1 71 ? -22.590 2.885 23.707 1.00 94.44 71 VAL A CA 1
ATOM 526 C C . VAL A 1 71 ? -21.128 2.598 24.008 1.00 94.44 71 VAL A C 1
ATOM 528 O O . VAL A 1 71 ? -20.754 1.442 24.201 1.00 94.44 71 VAL A O 1
ATOM 531 N N . ALA A 1 72 ? -20.308 3.647 24.077 1.00 93.38 72 ALA A N 1
ATOM 532 C CA . ALA A 1 72 ? -18.898 3.544 24.431 1.00 93.38 72 ALA A CA 1
ATOM 533 C C . ALA A 1 72 ? -18.675 3.939 25.891 1.00 93.38 72 ALA A C 1
ATOM 535 O O . ALA A 1 72 ? -18.864 5.098 26.264 1.00 93.38 72 ALA A O 1
ATOM 536 N N . THR A 1 73 ? -18.253 2.988 26.718 1.00 94.38 73 THR A N 1
ATOM 537 C CA . THR A 1 73 ? -17.949 3.190 28.142 1.00 94.38 73 THR A CA 1
ATOM 538 C C . THR A 1 73 ? -16.455 3.104 28.397 1.00 94.38 73 THR A C 1
ATOM 540 O O . THR A 1 73 ? -15.799 2.217 27.857 1.00 94.38 73 THR A O 1
ATOM 543 N N . VAL A 1 74 ? -15.921 3.985 29.237 1.00 90.62 74 VAL A N 1
ATOM 544 C CA . VAL A 1 74 ? -14.518 3.939 29.668 1.00 90.62 74 VAL A CA 1
ATOM 545 C C . VAL A 1 74 ? -14.243 2.644 30.429 1.00 90.62 74 VAL A C 1
ATOM 547 O O . VAL A 1 74 ? -15.003 2.277 31.322 1.00 90.62 74 VAL A O 1
ATOM 550 N N . GLN A 1 75 ? -13.152 1.970 30.070 1.00 90.06 75 GLN A N 1
ATOM 551 C CA . GLN A 1 75 ? -12.617 0.807 30.768 1.00 90.06 75 GLN A CA 1
ATOM 552 C C . GLN A 1 75 ? -11.266 1.197 31.378 1.00 90.06 75 GLN A C 1
ATOM 554 O O . GLN A 1 75 ? -10.303 1.441 30.652 1.00 90.06 75 GLN A O 1
ATOM 559 N N . ALA A 1 76 ? -11.215 1.283 32.704 1.00 84.94 76 ALA A N 1
ATOM 560 C CA . ALA A 1 76 ? -10.022 1.621 33.476 1.00 84.94 76 ALA A CA 1
ATOM 561 C C . ALA A 1 76 ? -9.922 0.726 34.725 1.00 84.94 76 ALA A C 1
ATOM 563 O O . ALA A 1 76 ? -10.831 -0.059 34.994 1.00 84.94 76 ALA A O 1
ATOM 564 N N . GLU A 1 77 ? -8.816 0.826 35.462 1.00 81.38 77 GLU A N 1
ATOM 565 C CA . GLU A 1 77 ? -8.600 0.072 36.703 1.00 81.38 77 GLU A CA 1
ATOM 566 C C . GLU A 1 77 ? -9.594 0.467 37.810 1.00 81.38 77 GLU A C 1
ATOM 568 O O . GLU A 1 77 ? -10.154 1.572 37.817 1.00 81.38 77 GLU A O 1
ATOM 573 N N . ASP A 1 78 ? -9.812 -0.446 38.759 1.00 77.94 78 ASP A N 1
ATOM 574 C CA . ASP A 1 78 ? -10.677 -0.209 39.913 1.00 77.94 78 ASP A CA 1
ATOM 575 C C . ASP A 1 78 ? -10.155 0.967 40.756 1.00 77.94 78 ASP A C 1
ATOM 577 O O . ASP A 1 78 ? -8.962 1.096 41.018 1.00 77.94 78 ASP A O 1
ATOM 581 N N . GLY A 1 79 ? -11.063 1.865 41.151 1.00 82.88 79 GLY A N 1
ATOM 582 C CA . GLY A 1 79 ? -10.728 3.132 41.818 1.00 82.88 79 GLY A CA 1
ATOM 583 C C . GLY A 1 79 ? -10.588 4.335 40.876 1.00 82.88 79 GLY A C 1
ATOM 584 O O . GLY A 1 79 ? -10.605 5.476 41.338 1.00 82.88 79 GLY A O 1
ATOM 585 N N . CYS A 1 80 ? -10.539 4.127 39.556 1.00 86.75 80 CYS A N 1
ATOM 586 C CA . CYS A 1 80 ? -10.630 5.220 38.590 1.00 86.75 80 CYS A CA 1
ATOM 587 C C . CYS A 1 80 ? -12.057 5.795 38.551 1.00 86.75 80 CYS A C 1
ATOM 589 O O . CYS A 1 80 ? -12.997 5.115 38.138 1.00 86.75 80 CYS A O 1
ATOM 591 N N . ALA A 1 81 ? -12.226 7.070 38.918 1.00 88.31 81 ALA A N 1
ATOM 592 C CA . ALA A 1 81 ? -13.536 7.736 38.964 1.00 88.31 81 ALA A CA 1
ATOM 593 C C . ALA A 1 81 ? -14.261 7.771 37.602 1.00 88.31 81 ALA A C 1
ATOM 595 O O . ALA A 1 81 ? -15.486 7.890 37.535 1.00 88.31 81 ALA A O 1
ATOM 596 N N . GLN A 1 82 ? -13.501 7.680 36.510 1.00 87.00 82 GLN A N 1
ATOM 597 C CA . GLN A 1 82 ? -14.008 7.646 35.145 1.00 87.00 82 GLN A CA 1
ATOM 598 C C . GLN A 1 82 ? -14.361 6.232 34.661 1.00 87.00 82 GLN A C 1
ATOM 600 O O . GLN A 1 82 ? -14.981 6.115 33.605 1.00 87.00 82 GLN A O 1
ATOM 605 N N . ASN A 1 83 ? -13.994 5.166 35.385 1.00 92.25 83 ASN A N 1
ATOM 606 C CA . ASN A 1 83 ? -14.313 3.797 34.980 1.00 92.25 83 ASN A CA 1
ATOM 607 C C . ASN A 1 83 ? -15.836 3.602 34.890 1.00 92.25 83 ASN A C 1
ATOM 609 O O . ASN A 1 83 ? -16.586 4.036 35.763 1.00 92.25 83 ASN A O 1
ATOM 613 N N . GLY A 1 84 ? -16.309 2.990 33.804 1.00 90.50 84 GLY A N 1
ATOM 614 C CA . GLY A 1 84 ? -17.734 2.785 33.539 1.00 90.50 84 GLY A CA 1
ATOM 615 C C . GLY A 1 84 ? -18.498 4.023 33.050 1.00 90.50 84 GLY A C 1
ATOM 616 O O . GLY A 1 84 ? -19.651 3.889 32.636 1.00 90.50 84 GLY A O 1
ATOM 617 N N . GLN A 1 85 ? -17.888 5.215 33.024 1.00 93.00 85 GLN A N 1
ATOM 618 C CA . GLN A 1 85 ? -18.554 6.404 32.488 1.00 93.00 85 GLN A CA 1
ATOM 619 C C . GLN A 1 85 ? -18.768 6.283 30.975 1.00 93.00 85 GLN A C 1
ATOM 621 O O . GLN A 1 85 ? -17.894 5.834 30.230 1.00 93.00 85 GLN A O 1
ATOM 626 N N . VAL A 1 86 ? -19.938 6.718 30.502 1.00 93.50 86 VAL A N 1
ATOM 627 C CA . VAL A 1 86 ? -20.248 6.764 29.068 1.00 93.50 86 VAL A CA 1
ATOM 628 C C . VAL A 1 86 ? -19.478 7.912 28.429 1.00 93.50 86 VAL A C 1
ATOM 630 O O . VAL A 1 86 ? -19.672 9.076 28.776 1.00 93.50 86 VAL A O 1
ATOM 633 N N . ARG A 1 87 ? -18.628 7.583 27.457 1.00 92.38 87 ARG A N 1
ATOM 634 C CA . ARG A 1 87 ? -17.876 8.560 26.673 1.00 92.38 87 ARG A CA 1
ATOM 635 C C . ARG A 1 87 ? -18.717 9.132 25.541 1.00 92.38 87 ARG A C 1
ATOM 637 O O . ARG A 1 87 ? -18.692 10.340 25.329 1.00 92.38 87 ARG A O 1
ATOM 644 N N . TRP A 1 88 ? -19.459 8.282 24.837 1.00 94.62 88 TRP A N 1
ATOM 645 C CA . TRP A 1 88 ? -20.406 8.697 23.806 1.00 94.62 88 TRP A CA 1
ATOM 646 C C . TRP A 1 88 ? -21.474 7.629 23.548 1.00 94.62 88 TRP A C 1
ATOM 648 O O . TRP A 1 88 ? -21.276 6.447 23.845 1.00 94.62 88 TRP A O 1
ATOM 658 N N . ARG A 1 89 ? -22.606 8.061 22.985 1.00 95.69 89 ARG A N 1
ATOM 659 C CA . ARG A 1 89 ? -23.653 7.203 22.411 1.00 95.69 89 ARG A CA 1
ATOM 660 C C . ARG A 1 89 ? -23.910 7.602 20.969 1.00 95.69 89 ARG A C 1
ATOM 662 O O . ARG A 1 89 ? -23.884 8.793 20.676 1.00 95.69 89 ARG A O 1
ATOM 669 N N . GLY A 1 90 ? -24.182 6.644 20.094 1.00 92.44 90 GLY A N 1
ATOM 670 C CA . GLY A 1 90 ? -24.493 6.896 18.687 1.00 92.44 90 GLY A CA 1
ATOM 671 C C . GLY A 1 90 ? -25.435 5.854 18.109 1.00 92.44 90 GLY A C 1
ATOM 672 O O . GLY A 1 90 ? -25.662 4.823 18.730 1.00 92.44 90 GLY A O 1
ATOM 673 N N . SER A 1 91 ? -25.998 6.111 16.931 1.00 87.38 91 SER A N 1
ATOM 674 C CA . SER A 1 91 ? -26.854 5.144 16.231 1.00 87.38 91 SER A CA 1
ATOM 675 C C . SER A 1 91 ? -26.391 4.949 14.796 1.00 87.38 91 SER A C 1
ATOM 677 O O . SER A 1 91 ? -26.455 5.882 14.002 1.00 87.38 91 SER A O 1
ATOM 679 N N . VAL A 1 92 ? -25.932 3.744 14.460 1.00 80.25 92 VAL A N 1
ATOM 680 C CA . VAL A 1 92 ? -25.396 3.432 13.129 1.00 80.25 92 VAL A CA 1
ATOM 681 C C . VAL A 1 92 ? -26.494 2.811 12.281 1.00 80.25 92 VAL A C 1
ATOM 683 O O . VAL A 1 92 ? -27.002 1.734 12.594 1.00 80.25 92 VAL A O 1
ATOM 686 N N . ALA A 1 93 ? -26.868 3.490 11.197 1.00 77.75 93 ALA A N 1
ATOM 687 C CA . ALA A 1 93 ? -27.744 2.907 10.191 1.00 77.75 93 ALA A CA 1
ATOM 688 C C . ALA A 1 93 ? -27.026 1.756 9.469 1.00 77.75 93 ALA A C 1
ATOM 690 O O . ALA A 1 93 ? -25.809 1.796 9.277 1.00 77.75 93 ALA A O 1
ATOM 691 N N . ALA A 1 94 ? -27.769 0.739 9.032 1.00 68.94 94 ALA A N 1
ATOM 692 C CA . ALA A 1 94 ? -27.194 -0.370 8.277 1.00 68.94 94 ALA A CA 1
ATOM 693 C C . ALA A 1 94 ? -26.440 0.148 7.036 1.00 68.94 94 ALA A C 1
ATOM 695 O O . ALA A 1 94 ? -27.021 0.800 6.171 1.00 68.94 94 ALA A O 1
ATOM 696 N N . GLY A 1 95 ? -25.135 -0.129 6.964 1.00 64.62 95 GLY A N 1
ATOM 697 C CA . GLY A 1 95 ? -24.266 0.325 5.872 1.00 64.62 95 GLY A CA 1
ATOM 698 C C . GLY A 1 95 ? -23.842 1.800 5.931 1.00 64.62 95 GLY A C 1
ATOM 699 O O . GLY A 1 95 ? -23.155 2.252 5.019 1.00 64.62 95 GLY A O 1
ATOM 700 N N . GLY A 1 96 ? -24.218 2.546 6.974 1.00 73.81 96 GLY A N 1
ATOM 701 C CA . GLY A 1 96 ? -23.764 3.917 7.190 1.00 73.81 96 GLY A CA 1
ATOM 702 C C . GLY A 1 96 ? -22.336 3.965 7.737 1.00 73.81 96 GLY A C 1
ATOM 703 O O . GLY A 1 96 ? -21.995 3.243 8.671 1.00 73.81 96 GLY A O 1
ATOM 704 N N . THR A 1 97 ? -21.500 4.839 7.175 1.00 79.56 97 THR A N 1
ATOM 705 C CA . THR A 1 97 ? -20.149 5.127 7.690 1.00 79.56 97 THR A CA 1
ATOM 706 C C . THR A 1 97 ? -20.117 6.336 8.614 1.00 79.56 97 THR A C 1
ATOM 708 O O . THR A 1 97 ? -19.087 6.615 9.210 1.00 79.56 97 THR A O 1
ATOM 711 N N . GLU A 1 98 ? -21.221 7.066 8.741 1.00 88.06 98 GLU A N 1
ATOM 712 C CA . GLU A 1 98 ? -21.334 8.263 9.568 1.00 88.06 98 GLU A CA 1
ATOM 713 C C . GLU A 1 98 ? -22.608 8.190 10.407 1.00 88.06 98 GLU A C 1
ATOM 715 O O . GLU A 1 98 ? -23.642 7.705 9.943 1.00 88.06 98 GLU A O 1
ATOM 720 N N . PHE A 1 99 ? -22.524 8.638 11.656 1.00 92.25 99 PHE A N 1
ATOM 721 C CA . PHE A 1 99 ? -23.646 8.641 12.579 1.00 92.25 99 PHE A CA 1
ATOM 722 C C . PHE A 1 99 ? -23.543 9.767 13.601 1.00 92.25 99 PHE A C 1
ATOM 724 O O . PHE A 1 99 ? -22.461 10.119 14.070 1.00 92.25 99 PHE A O 1
ATOM 731 N N . ALA A 1 100 ? -24.693 10.319 13.983 1.00 93.50 100 ALA A N 1
ATOM 732 C CA . ALA A 1 100 ? -24.758 11.301 15.053 1.00 93.50 100 ALA A CA 1
ATOM 733 C C . ALA A 1 100 ? -24.361 10.659 16.387 1.00 93.50 100 ALA A C 1
ATOM 735 O O . ALA A 1 100 ? -24.744 9.521 16.686 1.00 93.50 100 ALA A O 1
ATOM 736 N N . VAL A 1 101 ? -23.626 11.412 17.204 1.00 95.69 101 VAL A N 1
ATOM 737 C CA . VAL A 1 101 ? -23.287 11.015 18.567 1.00 95.69 101 VAL A CA 1
ATOM 738 C C . VAL A 1 101 ? -23.646 12.074 19.591 1.00 95.69 101 VAL A C 1
ATOM 740 O O . VAL A 1 101 ? -23.676 13.275 19.322 1.00 95.69 101 VAL A O 1
ATOM 743 N N . THR A 1 102 ? -23.873 11.606 20.810 1.00 95.88 102 THR A N 1
ATOM 744 C CA . THR A 1 102 ? -24.031 12.427 22.004 1.00 95.88 102 THR A CA 1
ATOM 745 C C . THR A 1 102 ? -22.919 12.113 22.993 1.00 95.88 102 THR A C 1
ATOM 747 O O . THR A 1 102 ? -22.591 10.952 23.233 1.00 95.88 102 THR A O 1
ATOM 750 N N . VAL A 1 103 ? -22.325 13.157 23.566 1.00 92.50 103 VAL A N 1
ATOM 751 C CA . VAL A 1 103 ? -21.231 13.086 24.538 1.00 92.50 103 VAL A CA 1
ATOM 752 C C . VAL A 1 103 ? -21.732 13.669 25.859 1.00 92.50 103 VAL A C 1
ATOM 754 O O . VAL A 1 103 ? -21.995 14.877 25.923 1.00 92.50 103 VAL A O 1
ATOM 757 N N . PRO A 1 104 ? -21.890 12.848 26.912 1.00 89.62 104 PRO A N 1
ATOM 758 C CA . PRO A 1 104 ? -22.265 13.334 28.234 1.00 89.62 104 PRO A CA 1
ATOM 759 C C . PRO A 1 104 ? -21.212 14.301 28.787 1.00 89.62 104 PRO A C 1
ATOM 761 O O . PRO A 1 104 ? -20.008 14.073 28.649 1.00 89.62 104 PRO A O 1
ATOM 764 N N . ARG A 1 105 ? -21.659 15.376 29.441 1.00 89.31 105 ARG A N 1
ATOM 765 C CA . ARG A 1 105 ? -20.791 16.312 30.168 1.00 89.31 105 ARG A CA 1
ATOM 766 C C . ARG A 1 105 ? -21.463 16.799 31.457 1.00 89.31 105 ARG A C 1
ATOM 768 O O . ARG A 1 105 ? -22.689 16.748 31.559 1.00 89.31 105 ARG A O 1
ATOM 775 N N . PRO A 1 106 ? -20.703 17.332 32.428 1.00 85.31 106 PRO A N 1
ATOM 776 C CA . PRO A 1 106 ? -21.298 18.061 33.542 1.00 85.31 106 PRO A CA 1
ATOM 777 C C . PRO A 1 106 ? -22.214 19.176 33.014 1.00 85.31 106 PRO A C 1
ATOM 779 O O . PRO A 1 106 ? -21.795 19.985 32.185 1.00 85.31 106 PRO A O 1
ATOM 782 N N . GLY A 1 107 ? -23.476 19.182 33.445 1.00 88.88 107 GLY A N 1
ATOM 783 C CA . GLY A 1 107 ? -24.460 20.190 33.039 1.00 88.88 107 GLY A CA 1
ATOM 784 C C . GLY A 1 107 ? -25.131 19.973 31.676 1.00 88.88 107 GLY A C 1
ATOM 785 O O . GLY A 1 107 ? -25.806 20.884 31.204 1.00 88.88 107 GLY A O 1
ATOM 786 N N . GLY A 1 108 ? -24.980 18.810 31.026 1.00 91.69 108 GLY A N 1
ATOM 787 C CA . GLY A 1 108 ? -25.799 18.463 29.859 1.00 91.69 108 GLY A CA 1
ATOM 788 C C . GLY A 1 108 ? -25.154 17.488 28.877 1.00 91.69 108 GLY A C 1
ATOM 789 O O . GLY A 1 108 ? -24.347 16.633 29.231 1.00 91.69 108 GLY A O 1
ATOM 790 N N . VAL A 1 109 ? -25.517 17.631 27.605 1.00 93.00 109 VAL A N 1
ATOM 791 C CA . VAL A 1 109 ? -25.041 16.782 26.506 1.00 93.00 109 VAL A CA 1
ATOM 792 C C . VAL A 1 109 ? -24.424 17.667 25.428 1.00 93.00 109 VAL A C 1
ATOM 794 O O . VAL A 1 109 ? -24.889 18.781 25.192 1.00 93.00 109 VAL A O 1
ATOM 797 N N . MET A 1 110 ? -23.347 17.200 24.802 1.00 92.81 110 MET A N 1
ATOM 798 C CA . MET A 1 110 ? -22.841 17.770 23.552 1.00 92.81 110 MET A CA 1
ATOM 799 C C . MET A 1 110 ? -23.195 16.847 22.396 1.00 92.81 110 MET A C 1
ATOM 801 O O . MET A 1 110 ? -23.151 15.627 22.543 1.00 92.81 110 MET A O 1
ATOM 805 N N . THR A 1 111 ? -23.512 17.424 21.247 1.00 95.25 111 THR A N 1
ATOM 806 C CA . THR A 1 111 ? -23.736 16.679 20.010 1.00 95.25 111 THR A CA 1
ATOM 807 C C . THR A 1 111 ? -22.469 16.663 19.165 1.00 95.25 111 THR A C 1
ATOM 809 O O . THR A 1 111 ? -21.625 17.563 19.230 1.00 95.25 111 THR A O 1
ATOM 812 N N . GLY A 1 112 ? -22.328 15.619 18.366 1.00 94.00 112 GLY A N 1
ATOM 813 C CA . GLY A 1 112 ? -21.215 15.446 17.456 1.00 94.00 112 GLY A CA 1
ATOM 814 C C . GLY A 1 112 ? -21.543 14.447 16.362 1.00 94.00 112 GLY A C 1
ATOM 815 O O . GLY A 1 112 ? -22.663 13.942 16.267 1.00 94.00 112 GLY A O 1
ATOM 816 N N . THR A 1 113 ? -20.523 14.132 15.585 1.00 94.44 113 THR A N 1
ATOM 817 C CA . THR A 1 113 ? -20.569 13.154 14.508 1.00 94.44 113 THR A CA 1
ATOM 818 C C . THR A 1 113 ? -19.484 12.123 14.755 1.00 94.44 113 THR A C 1
ATOM 820 O O . THR A 1 113 ? -18.350 12.470 15.086 1.00 94.44 113 THR A O 1
ATOM 823 N N . ALA A 1 114 ? -19.826 10.853 14.600 1.00 92.94 114 ALA A N 1
ATOM 824 C CA . ALA A 1 114 ? -18.860 9.783 14.502 1.00 92.94 114 ALA A CA 1
ATOM 825 C C . ALA A 1 114 ? -18.792 9.261 13.072 1.00 92.94 114 ALA A C 1
ATOM 827 O O . ALA A 1 114 ? -19.809 9.116 12.396 1.00 92.94 114 ALA A O 1
ATOM 828 N N . THR A 1 115 ? -17.584 8.940 12.635 1.00 89.19 115 THR A N 1
ATOM 829 C CA . THR A 1 115 ? -17.313 8.365 11.325 1.00 89.19 115 THR A CA 1
ATOM 830 C C . THR A 1 115 ? -16.531 7.073 11.510 1.00 89.19 115 THR A C 1
ATOM 832 O O . THR A 1 115 ? -15.464 7.053 12.130 1.00 89.19 115 THR A O 1
ATOM 835 N N . LEU A 1 116 ? -17.050 5.986 10.951 1.00 80.50 116 LEU A N 1
ATOM 836 C CA . LEU A 1 116 ? -16.293 4.769 10.701 1.00 80.50 116 LEU A CA 1
ATOM 837 C C . LEU A 1 116 ? -15.321 5.075 9.569 1.00 80.50 116 LEU A C 1
ATOM 839 O O . LEU A 1 116 ? -15.726 5.144 8.411 1.00 80.50 116 LEU A O 1
ATOM 843 N N . LEU A 1 117 ? -14.045 5.285 9.893 1.00 74.75 117 LEU A N 1
ATOM 844 C CA . LEU A 1 117 ? -13.034 5.412 8.838 1.00 74.75 117 LEU A CA 1
ATOM 845 C C . LEU A 1 117 ? -12.436 4.056 8.448 1.00 74.75 117 LEU A C 1
ATOM 847 O O . LEU A 1 117 ? -11.660 3.996 7.510 1.00 74.75 117 LEU A O 1
ATOM 851 N N . ASP A 1 118 ? -12.722 2.986 9.197 1.00 68.69 118 ASP A N 1
ATOM 852 C CA . ASP A 1 118 ? -12.550 1.584 8.781 1.00 68.69 118 ASP A CA 1
ATOM 853 C C . ASP A 1 118 ? -13.368 0.655 9.721 1.00 68.69 118 ASP A C 1
ATOM 855 O O . ASP A 1 118 ? -13.894 1.146 10.727 1.00 68.69 118 ASP A O 1
ATOM 859 N N . PRO A 1 119 ? -13.485 -0.664 9.444 1.00 73.88 119 PRO A N 1
ATOM 860 C CA . PRO A 1 119 ? -14.232 -1.610 10.289 1.00 73.88 119 PRO A CA 1
ATOM 861 C C . PRO A 1 119 ? -13.781 -1.709 11.756 1.00 73.88 119 PRO A C 1
ATOM 863 O O . PRO A 1 119 ? -14.534 -2.169 12.607 1.00 73.88 119 PRO A O 1
ATOM 866 N N . CYS A 1 120 ? -12.553 -1.296 12.050 1.00 78.62 120 CYS A N 1
ATOM 867 C CA . CYS A 1 120 ? -11.912 -1.339 13.354 1.00 78.62 120 CYS A CA 1
ATOM 868 C C . CYS A 1 120 ? -11.712 0.049 13.970 1.00 78.62 120 CYS A C 1
ATOM 870 O O . CYS A 1 120 ? -11.165 0.124 15.062 1.00 78.62 120 CYS A O 1
ATOM 872 N N . THR A 1 121 ? -12.084 1.161 13.331 1.00 80.38 121 THR A N 1
ATOM 873 C CA . T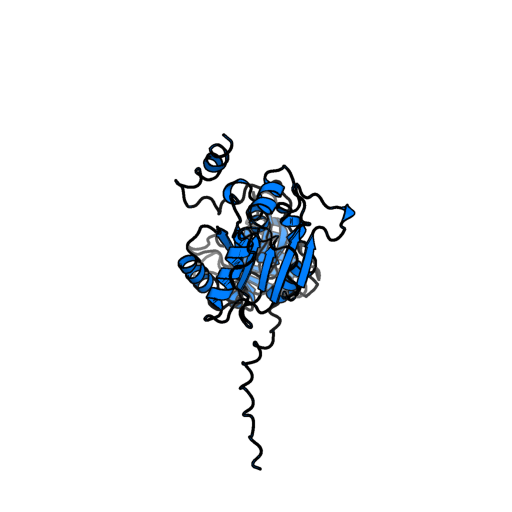HR A 1 121 ? -11.709 2.479 13.859 1.00 80.38 121 THR A CA 1
ATOM 874 C C . THR A 1 121 ? -12.786 3.533 13.656 1.00 80.38 121 THR A C 1
ATOM 876 O O . THR A 1 121 ? -13.177 3.866 12.534 1.00 80.38 121 THR A O 1
ATOM 879 N N . ILE A 1 122 ? -13.150 4.157 14.772 1.00 89.12 122 ILE A N 1
ATOM 880 C CA . ILE A 1 122 ? -14.164 5.201 14.876 1.00 89.12 122 ILE A CA 1
ATOM 881 C C . ILE A 1 122 ? -13.461 6.529 15.160 1.00 89.12 122 ILE A C 1
ATOM 883 O O . ILE A 1 122 ? -12.660 6.628 16.091 1.00 89.12 122 ILE A O 1
ATOM 887 N N . ALA A 1 123 ? -13.753 7.557 14.370 1.00 91.00 123 ALA A N 1
ATOM 888 C CA . ALA A 1 123 ? -13.404 8.933 14.702 1.00 91.00 123 ALA A CA 1
ATOM 889 C C . ALA A 1 123 ? -14.641 9.663 15.216 1.00 91.00 123 ALA A C 1
ATOM 891 O O . ALA A 1 123 ? -15.710 9.503 14.643 1.00 91.00 123 ALA A O 1
ATOM 892 N N . VAL A 1 124 ? -14.500 10.461 16.270 1.00 91.38 124 VAL A N 1
ATOM 893 C CA . VAL A 1 124 ? -15.584 11.246 16.863 1.00 91.38 124 VAL A CA 1
ATOM 894 C C . VAL A 1 124 ? -15.200 12.719 16.881 1.00 91.38 124 VAL A C 1
ATOM 896 O O . VAL A 1 124 ? -14.218 13.111 17.514 1.00 91.38 124 VAL A O 1
ATOM 899 N N . THR A 1 125 ? -16.002 13.540 16.216 1.00 92.62 125 THR A N 1
ATOM 900 C CA . THR A 1 125 ? -15.910 15.001 16.213 1.00 92.62 125 THR A CA 1
ATOM 901 C C . THR A 1 125 ? -17.054 15.561 17.049 1.00 92.62 125 THR A C 1
ATOM 903 O O . THR A 1 125 ? -18.210 15.207 16.839 1.00 92.62 125 THR A O 1
ATOM 906 N N . VAL A 1 126 ? -16.756 16.440 18.003 1.00 92.44 126 VAL A N 1
ATOM 907 C CA . VAL A 1 126 ? -17.763 17.037 18.896 1.00 92.44 126 VAL A CA 1
ATOM 908 C C . VAL A 1 126 ? -17.833 18.531 18.633 1.00 92.44 126 VAL A C 1
ATOM 910 O O . VAL A 1 126 ? -16.792 19.178 18.507 1.00 92.44 126 VAL A O 1
ATOM 913 N N . ALA A 1 127 ? -19.042 19.090 18.575 1.00 88.12 127 ALA A N 1
ATOM 914 C CA . ALA A 1 127 ? -19.224 20.520 18.359 1.00 88.12 127 ALA A CA 1
ATOM 915 C C . ALA A 1 127 ? -18.461 21.343 19.415 1.00 88.12 127 ALA A C 1
ATOM 917 O O . ALA A 1 127 ? -18.530 21.062 20.613 1.00 88.12 127 ALA A O 1
ATOM 918 N N . GLY A 1 128 ? -17.712 22.352 18.964 1.00 83.06 128 GLY A N 1
ATOM 919 C CA . GLY A 1 128 ? -16.924 23.226 19.839 1.00 83.06 128 GLY A CA 1
ATOM 920 C C . GLY A 1 128 ? -15.580 22.656 20.313 1.00 83.06 128 GLY A C 1
ATOM 921 O O . GLY A 1 128 ? -14.912 23.304 21.115 1.00 83.06 128 GLY A O 1
ATOM 922 N N . ARG A 1 129 ? -15.146 21.482 19.829 1.00 81.38 129 ARG A N 1
ATOM 923 C CA . ARG A 1 129 ? -13.774 20.980 20.023 1.00 81.38 129 ARG A CA 1
ATOM 924 C C . ARG A 1 129 ? -12.991 21.008 18.716 1.00 81.38 129 ARG A C 1
ATOM 926 O O . ARG A 1 129 ? -13.509 20.643 17.667 1.00 81.38 129 ARG A O 1
ATOM 933 N N . ALA A 1 130 ? -11.727 21.416 18.797 1.00 77.75 130 ALA A N 1
ATOM 934 C CA . ALA A 1 130 ? -10.812 21.324 17.670 1.00 77.75 130 ALA A CA 1
ATOM 935 C C . ALA A 1 130 ? -10.388 19.861 17.458 1.00 77.75 130 ALA A C 1
ATOM 937 O O . ALA A 1 130 ? -9.876 19.217 18.374 1.00 77.75 130 ALA A O 1
ATOM 938 N N . GLY A 1 131 ? -10.582 19.353 16.241 1.00 79.81 131 GLY A N 1
ATOM 939 C CA . GLY A 1 131 ? -10.144 18.017 15.838 1.00 79.81 131 GLY A CA 1
ATOM 940 C C . GLY A 1 131 ? -11.119 16.884 16.175 1.00 79.81 131 GLY A C 1
ATOM 941 O O . GLY A 1 131 ? -12.230 17.092 16.657 1.00 79.81 131 GLY A O 1
ATOM 942 N N . SER A 1 132 ? -10.691 15.658 15.866 1.00 83.50 132 SER A N 1
ATOM 943 C CA . SER A 1 132 ? -11.467 14.434 16.090 1.00 83.50 132 SER A CA 1
ATOM 944 C C . SER A 1 132 ? -10.706 13.477 16.995 1.00 83.50 132 SER A C 1
ATOM 946 O O . SER A 1 132 ? -9.525 13.213 16.768 1.00 83.50 132 SER A O 1
ATOM 948 N N . ALA A 1 133 ? -11.398 12.920 17.984 1.00 83.88 133 ALA A N 1
ATOM 949 C CA . ALA A 1 133 ? -10.889 11.824 18.791 1.00 83.88 133 ALA A CA 1
ATOM 950 C C . ALA A 1 133 ? -10.932 10.523 17.984 1.00 83.88 133 ALA A C 1
ATOM 952 O O . ALA A 1 133 ? -11.935 10.237 17.333 1.00 83.88 133 ALA A O 1
ATOM 953 N N . ARG A 1 134 ? -9.856 9.731 18.003 1.00 86.31 134 ARG A N 1
ATOM 954 C CA . ARG A 1 134 ? -9.760 8.472 17.250 1.00 86.31 134 ARG A CA 1
ATOM 955 C C . ARG A 1 134 ? -9.684 7.280 18.192 1.00 86.31 134 ARG A C 1
ATOM 957 O O . ARG A 1 134 ? -8.850 7.263 19.092 1.00 86.31 134 ARG A O 1
ATOM 964 N N . TYR A 1 135 ? -10.508 6.276 17.919 1.00 85.94 135 TYR A N 1
ATOM 965 C CA . TYR A 1 135 ? -10.623 5.042 18.685 1.00 85.94 135 TYR A CA 1
ATOM 966 C C . TYR A 1 135 ? -10.396 3.852 17.753 1.00 85.94 135 TYR A C 1
ATOM 968 O O . TYR A 1 135 ? -11.182 3.658 16.829 1.00 85.94 135 TYR A O 1
ATOM 976 N N . THR A 1 136 ? -9.357 3.052 17.988 1.00 82.44 136 THR A N 1
ATOM 977 C CA . THR A 1 136 ? -9.052 1.836 17.209 1.00 82.44 136 THR A CA 1
ATOM 978 C C . THR A 1 136 ? -9.344 0.597 18.041 1.00 82.44 136 THR A C 1
ATOM 980 O O . THR A 1 136 ? -8.898 0.513 19.180 1.00 82.44 136 THR A O 1
ATOM 983 N N . ARG A 1 137 ? -10.078 -0.360 17.483 1.00 85.00 137 ARG A N 1
ATOM 984 C CA . ARG A 1 137 ? -10.456 -1.625 18.103 1.00 85.00 137 ARG A CA 1
ATOM 985 C C . ARG A 1 137 ? -9.220 -2.496 18.318 1.00 85.00 137 ARG A C 1
ATOM 987 O O . ARG A 1 137 ? -8.406 -2.658 17.413 1.00 85.00 137 ARG A O 1
ATOM 994 N N . THR A 1 138 ? -9.086 -3.043 19.516 1.00 77.81 138 THR A N 1
ATOM 995 C CA . THR A 1 138 ? -7.931 -3.816 19.989 1.00 77.81 138 THR A CA 1
ATOM 996 C C . THR A 1 138 ? -8.304 -5.227 20.432 1.00 77.81 138 THR A C 1
ATOM 998 O O . THR A 1 138 ? -7.498 -5.887 21.080 1.00 77.81 138 THR A O 1
ATOM 1001 N N . ASP A 1 139 ? -9.514 -5.694 20.130 1.00 68.56 139 ASP A N 1
ATOM 1002 C CA . ASP A 1 139 ? -9.971 -7.059 20.394 1.00 68.56 139 ASP A CA 1
ATOM 1003 C C . ASP A 1 139 ? -10.542 -7.728 19.131 1.00 68.56 139 ASP A C 1
ATOM 1005 O O . ASP A 1 139 ? -10.683 -7.104 18.075 1.00 68.56 139 ASP A O 1
ATOM 1009 N N . GLY A 1 140 ? -10.828 -9.030 19.226 1.00 69.50 140 GLY A N 1
ATOM 1010 C CA . GLY A 1 140 ? -11.395 -9.819 18.129 1.00 69.50 140 GLY A CA 1
ATOM 1011 C C . GLY A 1 140 ? -10.508 -9.862 16.878 1.00 69.50 140 GLY A C 1
ATOM 1012 O O . GLY A 1 140 ? -9.278 -9.889 16.969 1.00 69.50 140 GLY A O 1
ATOM 1013 N N . SER A 1 141 ? -11.137 -9.852 15.699 1.00 60.62 141 SER A N 1
ATOM 1014 C CA . SER A 1 141 ? -10.449 -9.824 14.396 1.00 60.62 141 SER A CA 1
ATOM 1015 C C . SER A 1 141 ? -9.510 -8.620 14.256 1.00 60.62 141 SER A C 1
ATOM 1017 O O . SER A 1 141 ? -8.398 -8.752 13.754 1.00 60.62 141 SER A O 1
ATOM 1019 N N . CYS A 1 142 ? -9.877 -7.469 14.823 1.00 68.06 142 CYS A N 1
ATOM 1020 C CA . CYS A 1 142 ? -9.052 -6.262 14.785 1.00 68.06 142 CYS A CA 1
ATOM 1021 C C . CYS A 1 142 ? -7.730 -6.394 15.568 1.00 68.06 142 CYS A C 1
ATOM 1023 O O . CYS A 1 142 ? -6.749 -5.744 15.203 1.00 68.06 142 CYS A O 1
ATOM 1025 N N . ALA A 1 143 ? -7.673 -7.253 16.595 1.00 56.53 143 ALA A N 1
ATOM 1026 C CA . ALA A 1 143 ? -6.447 -7.566 17.337 1.00 56.53 143 ALA A CA 1
ATOM 1027 C C . ALA A 1 143 ? -5.577 -8.627 16.649 1.00 56.53 143 ALA A C 1
ATOM 1029 O O . ALA A 1 143 ? -4.351 -8.531 16.667 1.00 56.53 143 ALA A O 1
ATOM 1030 N N . ALA A 1 144 ? -6.209 -9.634 16.040 1.00 52.59 144 ALA A N 1
ATOM 1031 C CA . ALA A 1 144 ? -5.524 -10.739 15.371 1.00 52.59 144 ALA A CA 1
ATOM 1032 C C . ALA A 1 144 ? -4.919 -10.343 14.008 1.00 52.59 144 ALA A C 1
ATOM 1034 O O . ALA A 1 144 ? -3.944 -10.955 13.568 1.00 52.59 144 ALA A O 1
ATOM 1035 N N . ASP A 1 145 ? -5.452 -9.302 13.361 1.00 54.53 145 ASP A N 1
ATOM 1036 C CA . ASP A 1 145 ? -5.062 -8.915 12.003 1.00 54.53 145 ASP A CA 1
ATOM 1037 C C . ASP A 1 145 ? -3.852 -7.974 11.928 1.00 54.53 145 ASP A C 1
ATOM 1039 O O . ASP A 1 145 ? -3.208 -7.902 10.886 1.00 54.53 145 ASP A O 1
ATOM 1043 N N . ALA A 1 146 ? -3.474 -7.252 12.988 1.00 53.97 146 ALA A N 1
ATOM 1044 C CA . ALA A 1 146 ? -2.437 -6.216 12.867 1.00 53.97 146 ALA A CA 1
ATOM 1045 C C . ALA A 1 146 ? -1.057 -6.761 12.422 1.00 53.97 146 ALA A C 1
ATOM 1047 O O . ALA A 1 146 ? -0.374 -6.110 11.633 1.00 53.97 146 ALA A O 1
ATOM 1048 N N . GLY A 1 147 ? -0.675 -7.962 12.875 1.00 53.44 147 GLY A N 1
ATOM 1049 C CA . GLY A 1 147 ? 0.564 -8.650 12.472 1.00 53.44 147 GLY A CA 1
ATOM 1050 C C . GLY A 1 147 ? 0.421 -9.599 11.274 1.00 53.44 147 GLY A C 1
ATOM 1051 O O . GLY A 1 147 ? 1.428 -10.032 10.727 1.00 53.44 147 GLY A O 1
ATOM 1052 N N . ARG A 1 148 ? -0.812 -9.913 10.853 1.00 65.88 148 ARG A N 1
ATOM 1053 C CA . ARG A 1 148 ? -1.116 -10.825 9.732 1.00 65.88 148 ARG A CA 1
ATOM 1054 C C . ARG A 1 148 ? -1.505 -10.105 8.444 1.00 65.88 148 ARG A C 1
ATOM 1056 O O . ARG A 1 148 ? -1.537 -10.729 7.388 1.00 65.88 148 ARG A O 1
ATOM 1063 N N . ARG A 1 149 ? -1.780 -8.798 8.512 1.00 79.88 149 ARG A N 1
ATOM 1064 C CA . ARG A 1 149 ? -2.055 -7.981 7.327 1.00 79.88 149 ARG A CA 1
ATOM 1065 C C . ARG A 1 149 ? -0.876 -8.043 6.353 1.00 79.88 149 ARG A C 1
ATOM 1067 O O . ARG A 1 149 ? 0.268 -7.833 6.790 1.00 79.88 149 ARG A O 1
ATOM 1074 N N . PRO A 1 150 ? -1.141 -8.259 5.055 1.00 89.44 150 PRO A N 1
ATOM 1075 C CA . PRO A 1 150 ? -0.106 -8.241 4.037 1.00 89.44 150 PRO A CA 1
ATOM 1076 C C . PRO A 1 150 ? 0.715 -6.953 4.082 1.00 89.44 150 PRO A C 1
ATOM 1078 O O . PRO A 1 150 ? 0.174 -5.877 4.343 1.00 89.44 150 PRO A O 1
ATOM 1081 N N . LEU A 1 151 ? 2.016 -7.055 3.833 1.00 93.00 151 LEU A N 1
ATOM 1082 C CA . LEU A 1 151 ? 2.910 -5.908 3.719 1.00 93.00 151 LEU A CA 1
ATOM 1083 C C . LEU A 1 151 ? 3.091 -5.545 2.244 1.00 93.00 151 LEU A C 1
ATOM 1085 O O . LEU A 1 151 ? 3.615 -6.346 1.477 1.00 93.00 151 LEU A O 1
ATOM 1089 N N . VAL A 1 152 ? 2.713 -4.329 1.858 1.00 94.94 152 VAL A N 1
ATOM 1090 C CA . VAL A 1 152 ? 2.993 -3.761 0.535 1.00 94.94 152 VAL A CA 1
ATOM 1091 C C . VAL A 1 152 ? 4.243 -2.894 0.619 1.00 94.94 152 VAL A C 1
ATOM 1093 O O . VAL A 1 152 ? 4.283 -1.899 1.342 1.00 94.94 152 VAL A O 1
ATOM 1096 N N . VAL A 1 153 ? 5.278 -3.275 -0.115 1.00 97.00 153 VAL A N 1
ATOM 1097 C CA . VAL A 1 153 ? 6.556 -2.572 -0.173 1.00 97.00 153 VAL A CA 1
ATOM 1098 C C . VAL A 1 153 ? 6.638 -1.823 -1.495 1.00 97.00 153 VAL A C 1
ATOM 1100 O O . VAL A 1 153 ? 6.631 -2.430 -2.563 1.00 97.00 153 VAL A O 1
ATOM 1103 N N . PHE A 1 154 ? 6.729 -0.504 -1.415 1.00 96.44 154 PHE A N 1
ATOM 1104 C CA . PHE A 1 154 ? 6.929 0.381 -2.553 1.00 96.44 154 PHE A CA 1
ATOM 1105 C C . PHE A 1 154 ? 8.424 0.641 -2.733 1.00 96.44 154 PHE A C 1
ATOM 1107 O O . PHE A 1 154 ? 9.106 1.012 -1.777 1.00 96.44 154 PHE A O 1
ATOM 1114 N N . VAL A 1 155 ? 8.926 0.442 -3.950 1.00 96.81 155 VAL A N 1
ATOM 1115 C CA . VAL A 1 155 ? 10.342 0.588 -4.298 1.00 96.81 155 VAL A CA 1
ATOM 1116 C C . VAL A 1 155 ? 10.514 1.731 -5.294 1.00 96.81 155 VAL A C 1
ATOM 1118 O O . VAL A 1 155 ? 10.199 1.597 -6.480 1.00 96.81 155 VAL A O 1
ATOM 1121 N N . GLY A 1 156 ? 11.009 2.863 -4.798 1.00 92.31 156 GLY A N 1
ATOM 1122 C CA . GLY A 1 156 ? 11.238 4.072 -5.582 1.00 92.31 156 GLY A CA 1
ATOM 1123 C C . GLY A 1 156 ? 12.313 3.906 -6.651 1.00 92.31 156 GLY A C 1
ATOM 1124 O O . GLY A 1 156 ? 13.381 3.338 -6.395 1.00 92.31 156 GLY A O 1
ATOM 1125 N N . GLY A 1 157 ? 12.044 4.449 -7.838 1.00 88.69 157 GLY A N 1
ATOM 1126 C CA . GLY A 1 157 ? 12.984 4.503 -8.954 1.00 88.69 157 GLY A CA 1
ATOM 1127 C C . GLY A 1 157 ? 14.089 5.551 -8.791 1.00 88.69 157 GLY A C 1
ATOM 1128 O O . GLY A 1 157 ? 14.343 6.076 -7.703 1.00 88.69 157 GLY A O 1
ATOM 1129 N N . ALA A 1 158 ? 14.782 5.849 -9.891 1.00 86.06 158 ALA A N 1
ATOM 1130 C CA . ALA A 1 158 ? 15.808 6.887 -9.917 1.00 86.06 158 ALA A CA 1
ATOM 1131 C C . ALA A 1 158 ? 15.225 8.257 -9.545 1.00 86.06 158 ALA A C 1
ATOM 1133 O O . ALA A 1 158 ? 14.226 8.690 -10.121 1.00 86.06 158 ALA A O 1
ATOM 1134 N N . LEU A 1 159 ? 15.889 8.940 -8.606 1.00 80.44 159 LEU A N 1
ATOM 1135 C CA . LEU A 1 159 ? 15.526 10.279 -8.128 1.00 80.44 159 LEU A CA 1
ATOM 1136 C C . LEU A 1 159 ? 14.088 10.386 -7.584 1.00 80.44 159 LEU A C 1
ATOM 1138 O O . LEU A 1 159 ? 13.495 11.465 -7.637 1.00 80.44 159 LEU A O 1
ATOM 1142 N N . ASP A 1 160 ? 13.493 9.288 -7.096 1.00 81.44 160 ASP A N 1
ATOM 1143 C CA . ASP A 1 160 ? 12.117 9.318 -6.574 1.00 81.44 160 ASP A CA 1
ATOM 1144 C C . ASP A 1 160 ? 11.985 10.143 -5.283 1.00 81.44 160 ASP A C 1
ATOM 1146 O O . ASP A 1 160 ? 10.937 10.711 -4.997 1.00 81.44 160 ASP A O 1
ATOM 1150 N N . ASP A 1 161 ? 13.077 10.316 -4.547 1.00 75.62 161 ASP A N 1
ATOM 1151 C CA . ASP A 1 161 ? 13.198 11.276 -3.449 1.00 75.62 161 ASP A CA 1
ATOM 1152 C C . ASP A 1 161 ? 12.996 12.736 -3.902 1.00 75.62 161 ASP A C 1
ATOM 1154 O O . ASP A 1 161 ? 12.475 13.558 -3.141 1.00 75.62 161 ASP A O 1
ATOM 1158 N N . TRP A 1 162 ? 13.332 13.049 -5.157 1.00 73.75 162 TRP A N 1
ATOM 1159 C CA . TRP A 1 162 ? 13.138 14.372 -5.748 1.00 73.75 162 TRP A CA 1
ATOM 1160 C C . TRP A 1 162 ? 11.830 14.491 -6.544 1.00 73.75 162 TRP A C 1
ATOM 1162 O O . TRP A 1 162 ? 11.047 15.413 -6.307 1.00 73.75 162 TRP A O 1
ATOM 1172 N N . ASN A 1 163 ? 11.567 13.578 -7.485 1.00 72.88 163 ASN A N 1
ATOM 1173 C CA . ASN A 1 163 ? 10.403 13.665 -8.382 1.00 72.88 163 ASN A CA 1
ATOM 1174 C C . ASN A 1 163 ? 9.104 13.114 -7.753 1.00 72.88 163 ASN A C 1
ATOM 1176 O O . ASN A 1 163 ? 8.001 13.517 -8.146 1.00 72.88 163 ASN A O 1
ATOM 1180 N N . ARG A 1 164 ? 9.239 12.263 -6.726 1.00 80.44 164 ARG A N 1
ATOM 1181 C CA . ARG A 1 164 ? 8.159 11.652 -5.949 1.00 80.44 164 ARG A CA 1
ATOM 1182 C C . ARG A 1 164 ? 7.144 10.880 -6.791 1.00 80.44 164 ARG A C 1
ATOM 1184 O O . ARG A 1 164 ? 5.967 10.875 -6.433 1.00 80.44 164 ARG A O 1
ATOM 1191 N N . ASN A 1 165 ? 7.547 10.265 -7.902 1.00 82.94 165 ASN A N 1
ATOM 1192 C CA . ASN A 1 165 ? 6.616 9.546 -8.772 1.00 82.94 165 ASN A CA 1
ATOM 1193 C C . ASN A 1 165 ? 5.957 8.382 -8.025 1.00 82.94 165 ASN A C 1
ATOM 1195 O O . ASN A 1 165 ? 4.729 8.300 -7.979 1.00 82.94 165 ASN A O 1
ATOM 1199 N N . LEU A 1 166 ? 6.734 7.499 -7.398 1.00 86.62 166 LEU A N 1
ATOM 1200 C CA . LEU A 1 166 ? 6.164 6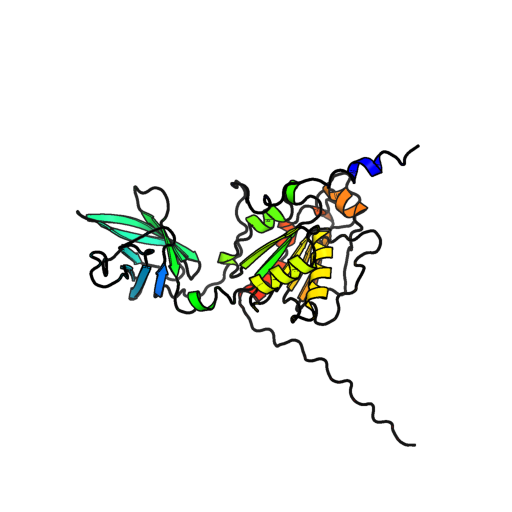.417 -6.594 1.00 86.62 166 LEU A CA 1
ATOM 1201 C C . LEU A 1 166 ? 5.890 6.854 -5.151 1.00 86.62 166 LEU A C 1
ATOM 1203 O O . LEU A 1 166 ? 4.924 6.390 -4.547 1.00 86.62 166 LEU A O 1
ATOM 1207 N N . LEU A 1 167 ? 6.670 7.782 -4.596 1.00 84.62 167 LEU A N 1
ATOM 1208 C CA . LEU A 1 167 ? 6.457 8.274 -3.236 1.00 84.62 167 LEU A CA 1
ATOM 1209 C C . LEU A 1 167 ? 5.073 8.924 -3.055 1.00 84.62 167 LEU A C 1
ATOM 1211 O O . LEU A 1 167 ? 4.440 8.719 -2.021 1.00 84.62 167 LEU A O 1
ATOM 1215 N N . LYS A 1 168 ? 4.548 9.642 -4.060 1.00 80.69 168 LYS A N 1
ATOM 1216 C CA . LYS A 1 168 ? 3.166 10.167 -4.037 1.00 80.69 168 LYS A CA 1
ATOM 1217 C C . LYS A 1 168 ? 2.130 9.051 -3.962 1.00 80.69 168 LYS A C 1
ATOM 1219 O O . LYS A 1 168 ? 1.218 9.126 -3.144 1.00 80.69 168 LYS A O 1
ATOM 1224 N N . VAL A 1 169 ? 2.309 7.988 -4.751 1.00 84.25 169 VAL A N 1
ATOM 1225 C CA . VAL A 1 169 ? 1.473 6.779 -4.684 1.00 84.25 169 VAL A CA 1
ATOM 1226 C C . VAL A 1 169 ? 1.536 6.184 -3.282 1.00 84.25 169 VAL A C 1
ATOM 1228 O O . VAL A 1 169 ? 0.492 5.954 -2.685 1.00 84.25 169 VAL A O 1
ATOM 1231 N N . PHE A 1 170 ? 2.735 5.984 -2.728 1.00 86.25 170 PHE A N 1
ATOM 1232 C CA . PHE A 1 170 ? 2.918 5.465 -1.371 1.00 86.25 170 PHE A CA 1
ATOM 1233 C C . PHE A 1 170 ? 2.218 6.333 -0.316 1.00 86.25 170 PHE A C 1
ATOM 1235 O O . PHE A 1 170 ? 1.578 5.806 0.598 1.00 86.25 170 PHE A O 1
ATOM 1242 N N . CYS A 1 171 ? 2.314 7.656 -0.430 1.00 80.44 171 CYS A N 1
ATOM 1243 C CA . CYS A 1 171 ? 1.683 8.587 0.499 1.00 80.44 171 CYS A CA 1
ATOM 1244 C C . CYS A 1 171 ? 0.157 8.559 0.398 1.00 80.44 171 CYS A C 1
ATOM 1246 O O . CYS A 1 171 ? -0.509 8.422 1.425 1.00 80.44 171 CYS A O 1
ATOM 1248 N N . ALA A 1 172 ? -0.378 8.575 -0.824 1.00 72.44 172 ALA A N 1
ATOM 1249 C CA . ALA A 1 172 ? -1.809 8.478 -1.095 1.00 72.44 172 ALA A CA 1
ATOM 1250 C C . ALA A 1 172 ? -2.387 7.070 -0.859 1.00 72.44 172 ALA A C 1
ATOM 1252 O O . ALA A 1 172 ? -3.605 6.932 -0.752 1.00 72.44 172 ALA A O 1
ATOM 1253 N N . TYR A 1 173 ? -1.543 6.034 -0.784 1.00 74.19 173 TYR A N 1
ATOM 1254 C CA . TYR A 1 173 ? -1.952 4.659 -0.514 1.00 74.19 173 TYR A CA 1
ATOM 1255 C C . TYR A 1 173 ? -2.431 4.525 0.930 1.00 74.19 173 TYR A C 1
ATOM 1257 O O . TYR A 1 173 ? -1.642 4.577 1.886 1.00 74.19 173 TYR A O 1
ATOM 1265 N N . ASP A 1 174 ? -3.736 4.338 1.097 1.00 68.81 174 ASP A N 1
ATOM 1266 C CA . ASP A 1 174 ? -4.345 4.213 2.410 1.00 68.81 174 ASP A CA 1
ATOM 1267 C C . ASP A 1 174 ? -4.389 2.748 2.862 1.00 68.81 174 ASP A C 1
ATOM 1269 O O . ASP A 1 174 ? -5.403 2.055 2.774 1.00 68.81 174 ASP A O 1
ATOM 1273 N N . ALA A 1 175 ? -3.255 2.275 3.384 1.00 59.84 175 ALA A N 1
ATOM 1274 C CA . ALA A 1 175 ? -3.071 0.898 3.847 1.00 59.84 175 ALA A CA 1
ATOM 1275 C C . ALA A 1 175 ? -4.149 0.442 4.856 1.00 59.84 175 ALA A C 1
ATOM 1277 O O . ALA A 1 175 ? -4.479 -0.740 4.939 1.00 59.84 175 ALA A O 1
ATOM 1278 N N . ARG A 1 176 ? -4.752 1.384 5.593 1.00 52.56 176 ARG A N 1
ATOM 1279 C CA . ARG A 1 176 ? -5.868 1.127 6.510 1.00 52.56 176 ARG A CA 1
ATOM 1280 C C . ARG A 1 176 ? -7.129 0.653 5.775 1.00 52.56 176 ARG A C 1
ATOM 1282 O O . ARG A 1 176 ? -7.797 -0.249 6.276 1.00 52.56 176 ARG A O 1
ATOM 1289 N N . TRP A 1 177 ? -7.445 1.227 4.616 1.00 51.09 177 TRP A N 1
ATOM 1290 C CA . TRP A 1 177 ? -8.630 0.873 3.816 1.00 51.09 177 TRP A CA 1
ATOM 1291 C C . TRP A 1 177 ? -8.349 -0.330 2.928 1.00 51.09 177 TRP A C 1
ATOM 1293 O O . TRP A 1 177 ? -9.216 -1.178 2.742 1.00 51.09 177 TRP A O 1
ATOM 1303 N N . GLU A 1 178 ? -7.101 -0.453 2.492 1.00 60.66 178 GLU A N 1
ATOM 1304 C CA . GLU A 1 178 ? -6.590 -1.583 1.720 1.00 60.66 178 GLU A CA 1
ATOM 1305 C C . GLU A 1 178 ? -6.264 -2.800 2.597 1.00 60.66 178 GLU A C 1
ATOM 1307 O O . GLU A 1 178 ? -5.678 -3.758 2.115 1.00 60.66 178 GLU A O 1
ATOM 1312 N N . ARG A 1 179 ? -6.563 -2.769 3.906 1.00 68.69 179 ARG A N 1
ATOM 1313 C CA . ARG A 1 179 ? -6.282 -3.855 4.875 1.00 68.69 179 ARG A CA 1
ATOM 1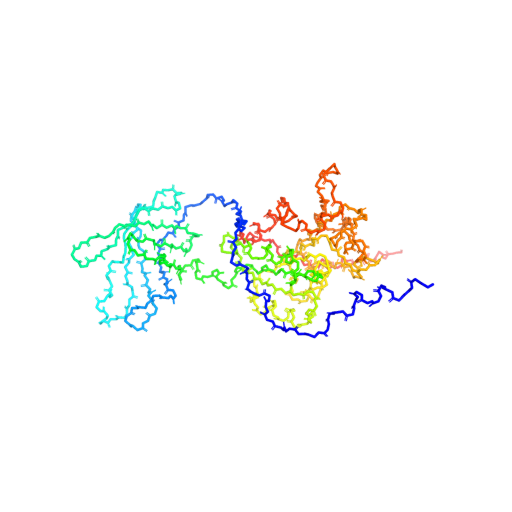314 C C . ARG A 1 179 ? -4.860 -4.420 4.776 1.00 68.69 179 ARG A C 1
ATOM 1316 O O . ARG A 1 179 ? -4.619 -5.603 4.996 1.00 68.69 179 ARG A O 1
ATOM 1323 N N . THR A 1 180 ? -3.901 -3.555 4.492 1.00 77.69 180 THR A N 1
ATOM 1324 C CA . THR A 1 180 ? -2.491 -3.903 4.354 1.00 77.69 180 THR A CA 1
ATOM 1325 C C . THR A 1 180 ? -1.654 -3.058 5.306 1.00 77.69 180 THR A C 1
ATOM 1327 O O . THR A 1 180 ? -2.138 -2.181 6.025 1.00 77.69 180 THR A O 1
ATOM 1330 N N . ARG A 1 181 ? -0.366 -3.355 5.353 1.00 87.50 181 ARG A N 1
ATOM 1331 C CA . ARG A 1 181 ? 0.677 -2.484 5.887 1.00 87.50 181 ARG A CA 1
ATOM 1332 C C . ARG A 1 181 ? 1.471 -1.947 4.706 1.00 87.50 181 ARG A C 1
ATOM 1334 O O . ARG A 1 181 ? 1.487 -2.577 3.652 1.00 87.50 181 ARG A O 1
ATOM 1341 N N . LYS A 1 182 ? 2.134 -0.803 4.868 1.00 89.00 182 LYS A N 1
ATOM 1342 C CA . LYS A 1 182 ? 2.963 -0.220 3.809 1.00 89.00 182 LYS A CA 1
ATOM 1343 C C . LYS A 1 182 ? 4.378 0.070 4.287 1.00 89.00 182 LYS A C 1
ATOM 1345 O O . LYS A 1 182 ? 4.568 0.535 5.407 1.00 89.00 182 LYS A O 1
ATOM 1350 N N . LEU A 1 183 ? 5.347 -0.176 3.416 1.00 92.25 183 LEU A N 1
ATOM 1351 C CA . LEU A 1 183 ? 6.756 0.161 3.589 1.00 92.25 183 LEU A CA 1
ATOM 1352 C C . LEU A 1 183 ? 7.253 0.831 2.307 1.00 92.25 183 LEU A C 1
ATOM 1354 O O . LEU A 1 183 ? 6.831 0.457 1.218 1.00 92.25 183 LEU A O 1
ATOM 1358 N N . TYR A 1 184 ? 8.149 1.803 2.436 1.00 92.75 184 TYR A N 1
ATOM 1359 C CA . TYR A 1 184 ? 8.812 2.441 1.305 1.00 92.75 184 TYR A CA 1
ATOM 1360 C C . TYR A 1 184 ? 10.324 2.240 1.408 1.00 92.75 184 TYR A C 1
ATOM 1362 O O . TYR A 1 184 ? 10.885 2.380 2.501 1.00 92.75 184 TYR A O 1
ATOM 1370 N N . VAL A 1 185 ? 10.958 1.914 0.283 1.00 94.69 185 VAL A N 1
ATOM 1371 C CA . VAL A 1 185 ? 12.412 1.759 0.132 1.00 94.69 185 VAL A CA 1
ATOM 1372 C C . VAL A 1 185 ? 12.874 2.357 -1.199 1.00 94.69 185 VAL A C 1
ATOM 1374 O O . VAL A 1 185 ? 12.098 2.466 -2.149 1.00 94.69 185 VAL A O 1
ATOM 1377 N N . MET A 1 186 ? 14.143 2.735 -1.285 1.00 91.88 186 MET A N 1
ATOM 1378 C CA . MET A 1 186 ? 14.773 3.222 -2.514 1.00 91.88 186 MET A CA 1
ATOM 1379 C C . MET A 1 186 ? 15.564 2.107 -3.203 1.00 91.88 186 MET A C 1
ATOM 1381 O O . MET A 1 186 ? 16.233 1.318 -2.542 1.00 91.88 186 MET A O 1
ATOM 1385 N N . HIS A 1 187 ? 15.572 2.084 -4.540 1.00 91.12 187 HIS A N 1
ATOM 1386 C CA . HIS A 1 187 ? 16.351 1.108 -5.325 1.00 91.12 187 HIS A CA 1
ATOM 1387 C C . HIS A 1 187 ? 17.880 1.176 -5.109 1.00 91.12 187 HIS A C 1
ATOM 1389 O O . HIS A 1 187 ? 18.602 0.289 -5.554 1.00 91.12 187 HIS A O 1
ATOM 1395 N N . THR A 1 188 ? 18.390 2.234 -4.472 1.00 89.25 188 THR A N 1
ATOM 1396 C CA . THR A 1 188 ? 19.812 2.398 -4.124 1.00 89.25 188 THR A CA 1
ATOM 1397 C C . THR A 1 188 ? 20.172 1.823 -2.754 1.00 89.25 188 THR A C 1
ATOM 1399 O O . THR A 1 188 ? 21.347 1.819 -2.385 1.00 89.25 188 THR A O 1
ATOM 1402 N N . GLU A 1 189 ? 19.188 1.366 -1.973 1.00 91.56 189 GLU A N 1
ATOM 1403 C CA . GLU A 1 189 ? 19.434 0.728 -0.681 1.00 91.56 189 GLU A CA 1
ATOM 1404 C C . GLU A 1 189 ? 20.004 -0.686 -0.851 1.00 91.56 189 GLU A C 1
ATOM 1406 O O . GLU A 1 189 ? 19.693 -1.401 -1.805 1.00 91.56 189 GLU A O 1
ATOM 1411 N N . ASP A 1 190 ? 20.818 -1.119 0.115 1.00 93.56 190 ASP A N 1
ATOM 1412 C CA . ASP A 1 190 ? 21.399 -2.462 0.122 1.00 93.56 190 ASP A CA 1
ATOM 1413 C C . ASP A 1 190 ? 20.304 -3.543 0.134 1.00 93.56 190 ASP A C 1
ATOM 1415 O O . ASP A 1 190 ? 19.497 -3.623 1.064 1.00 93.56 190 ASP A O 1
ATOM 1419 N N . ALA A 1 191 ? 20.290 -4.394 -0.894 1.00 90.81 191 ALA A N 1
ATOM 1420 C CA . ALA A 1 191 ? 19.256 -5.412 -1.082 1.00 90.81 191 ALA A CA 1
ATOM 1421 C C . ALA A 1 191 ? 19.194 -6.437 0.059 1.00 90.81 191 ALA A C 1
ATOM 1423 O O . ALA A 1 191 ? 18.113 -6.930 0.391 1.00 90.81 191 ALA A O 1
ATOM 1424 N N . THR A 1 192 ? 20.323 -6.734 0.708 1.00 93.81 192 THR A N 1
ATOM 1425 C CA . THR A 1 192 ? 20.366 -7.690 1.822 1.00 93.81 192 THR A CA 1
ATOM 1426 C C . THR A 1 192 ? 19.744 -7.095 3.085 1.00 93.81 192 THR A C 1
ATOM 1428 O O . THR A 1 192 ? 19.009 -7.781 3.801 1.00 93.81 192 THR A O 1
ATOM 1431 N N . GLU A 1 193 ? 20.012 -5.822 3.379 1.00 94.81 193 GLU A N 1
ATOM 1432 C CA . GLU A 1 193 ? 19.365 -5.095 4.474 1.00 94.81 193 GLU A CA 1
ATOM 1433 C C . GLU A 1 193 ? 17.873 -4.887 4.204 1.00 94.81 193 GLU A C 1
ATOM 1435 O O . GLU A 1 193 ? 17.055 -5.164 5.084 1.00 94.81 193 GLU A O 1
ATOM 1440 N N . VAL A 1 194 ? 17.496 -4.486 2.985 1.00 96.38 194 VAL A N 1
ATOM 1441 C CA . VAL A 1 194 ? 16.084 -4.326 2.612 1.00 96.38 194 VAL A CA 1
ATOM 1442 C C . VAL A 1 194 ? 15.339 -5.649 2.739 1.00 96.38 194 VAL A C 1
ATOM 1444 O O . VAL A 1 194 ? 14.294 -5.674 3.385 1.00 96.38 194 VAL A O 1
ATOM 1447 N N . ARG A 1 195 ? 15.887 -6.766 2.244 1.00 96.94 195 ARG A N 1
ATOM 1448 C CA . ARG A 1 195 ? 15.299 -8.100 2.448 1.00 96.94 195 ARG A CA 1
ATOM 1449 C C . ARG A 1 195 ? 15.080 -8.401 3.931 1.00 96.94 195 ARG A C 1
ATOM 1451 O O . ARG A 1 195 ? 13.974 -8.770 4.322 1.00 96.94 195 ARG A O 1
ATOM 1458 N N . ARG A 1 196 ? 16.097 -8.207 4.781 1.00 93.56 196 ARG A N 1
ATOM 1459 C CA . ARG A 1 196 ? 15.974 -8.438 6.235 1.00 93.56 196 ARG A CA 1
ATOM 1460 C C . ARG A 1 196 ? 14.907 -7.552 6.874 1.00 93.56 196 ARG A C 1
ATOM 1462 O O . ARG A 1 196 ? 14.147 -8.025 7.719 1.00 93.56 196 ARG A O 1
ATOM 1469 N N . ARG A 1 197 ? 14.829 -6.283 6.470 1.00 93.00 197 ARG A N 1
ATOM 1470 C CA . ARG A 1 197 ? 13.793 -5.349 6.918 1.00 93.00 197 ARG A CA 1
ATOM 1471 C C . ARG A 1 197 ? 12.408 -5.811 6.483 1.00 93.00 197 ARG A C 1
ATOM 1473 O O . ARG A 1 197 ? 11.536 -5.893 7.334 1.00 93.00 197 ARG A O 1
ATOM 1480 N N . VAL A 1 198 ? 12.216 -6.156 5.211 1.00 95.06 198 VAL A N 1
ATOM 1481 C CA . VAL A 1 198 ? 10.934 -6.642 4.682 1.00 95.06 198 VAL A CA 1
ATOM 1482 C C . VAL A 1 198 ? 10.473 -7.882 5.438 1.00 95.06 198 VAL A C 1
ATOM 1484 O O . VAL A 1 198 ? 9.339 -7.900 5.894 1.00 95.06 198 VAL A O 1
ATOM 1487 N N . LEU A 1 199 ? 11.340 -8.877 5.652 1.00 90.94 199 LEU A N 1
ATOM 1488 C CA . LEU A 1 199 ? 10.987 -10.093 6.396 1.00 90.94 199 LEU A CA 1
ATOM 1489 C C . LEU A 1 199 ? 10.594 -9.795 7.849 1.00 90.94 199 LEU A C 1
ATOM 1491 O O . LEU A 1 199 ? 9.604 -10.331 8.352 1.00 90.94 199 LEU A O 1
ATOM 1495 N N . ARG A 1 200 ? 11.339 -8.907 8.518 1.00 87.44 200 ARG A N 1
ATOM 1496 C CA . ARG A 1 200 ? 11.041 -8.481 9.890 1.00 87.44 200 ARG A CA 1
ATOM 1497 C C . ARG A 1 200 ? 9.707 -7.742 9.979 1.00 87.44 200 ARG A C 1
ATOM 1499 O O . ARG A 1 200 ? 8.907 -8.056 10.852 1.00 87.44 200 ARG A O 1
ATOM 1506 N N . GLU A 1 201 ? 9.473 -6.779 9.090 1.00 83.69 201 GLU A N 1
ATOM 1507 C CA . GLU A 1 201 ? 8.221 -6.020 9.047 1.00 83.69 201 GLU A CA 1
ATOM 1508 C C . GLU A 1 201 ? 7.050 -6.921 8.648 1.00 83.69 201 GLU A C 1
ATOM 1510 O O . GLU A 1 201 ? 5.974 -6.817 9.224 1.00 83.69 201 GLU A O 1
ATOM 1515 N N . ALA A 1 202 ? 7.246 -7.845 7.706 1.00 86.56 202 ALA A N 1
ATOM 1516 C CA . ALA A 1 202 ? 6.220 -8.789 7.284 1.00 86.56 202 ALA A CA 1
ATOM 1517 C C . ALA A 1 202 ? 5.811 -9.718 8.429 1.00 86.56 202 ALA A C 1
ATOM 1519 O O . ALA A 1 202 ? 4.626 -10.017 8.554 1.00 86.56 202 ALA A O 1
ATOM 1520 N N . ALA A 1 203 ? 6.751 -10.133 9.286 1.00 85.88 203 ALA A N 1
ATOM 1521 C CA . ALA A 1 203 ? 6.494 -11.028 10.416 1.00 85.88 203 ALA A CA 1
ATOM 1522 C C . ALA A 1 203 ? 5.723 -12.304 10.003 1.00 85.88 203 ALA A C 1
ATOM 1524 O O . ALA A 1 203 ? 4.837 -12.773 10.714 1.00 85.88 203 ALA A O 1
ATOM 1525 N N . GLY A 1 204 ? 6.045 -12.839 8.819 1.00 84.00 204 GLY A N 1
ATOM 1526 C CA . GLY A 1 204 ? 5.389 -14.012 8.228 1.00 84.00 204 GLY A CA 1
ATOM 1527 C C . GLY A 1 204 ? 4.095 -13.727 7.455 1.00 84.00 204 GLY A C 1
ATOM 1528 O O . GLY A 1 204 ? 3.530 -14.650 6.876 1.00 84.00 204 GLY A O 1
ATOM 1529 N N . ALA A 1 205 ? 3.617 -12.480 7.411 1.00 86.69 205 ALA A N 1
ATOM 1530 C CA . ALA A 1 205 ? 2.490 -12.104 6.562 1.00 86.69 205 ALA A CA 1
ATOM 1531 C C . ALA A 1 205 ? 2.876 -12.086 5.068 1.00 86.69 205 ALA A C 1
ATOM 1533 O O . ALA A 1 205 ? 4.044 -11.853 4.741 1.00 86.69 205 ALA A O 1
ATOM 1534 N N . PRO A 1 206 ? 1.902 -12.239 4.150 1.00 91.94 206 PRO A N 1
ATOM 1535 C CA . PRO A 1 206 ? 2.138 -12.104 2.715 1.00 91.94 206 PRO A CA 1
ATOM 1536 C C . PRO A 1 206 ? 2.789 -10.764 2.349 1.00 91.94 206 PRO A C 1
ATOM 1538 O O . PRO A 1 206 ? 2.393 -9.712 2.854 1.00 91.94 206 PRO A O 1
ATOM 1541 N N . VAL A 1 207 ? 3.762 -10.789 1.438 1.00 95.56 207 VAL A N 1
ATOM 1542 C CA . VAL A 1 207 ? 4.450 -9.585 0.946 1.00 95.56 207 VAL A CA 1
ATOM 1543 C C . VAL A 1 207 ? 4.030 -9.292 -0.489 1.00 95.56 207 VAL A C 1
ATOM 1545 O O . VAL A 1 207 ? 4.019 -10.191 -1.328 1.00 95.56 207 VAL A O 1
ATOM 1548 N N . ALA A 1 208 ? 3.724 -8.030 -0.776 1.00 97.19 208 ALA A N 1
ATOM 1549 C CA . ALA A 1 208 ? 3.643 -7.498 -2.127 1.00 97.19 208 ALA A CA 1
ATOM 1550 C C . ALA A 1 208 ? 4.786 -6.517 -2.374 1.00 97.19 208 ALA A C 1
ATOM 1552 O O . ALA A 1 208 ? 5.033 -5.644 -1.545 1.00 97.19 208 ALA A O 1
ATOM 1553 N N . LEU A 1 209 ? 5.455 -6.631 -3.517 1.00 98.44 209 LEU A N 1
ATOM 1554 C CA . LEU A 1 209 ? 6.468 -5.677 -3.960 1.00 98.44 209 LEU A CA 1
ATOM 1555 C C . LEU A 1 209 ? 5.925 -4.890 -5.150 1.00 98.44 209 LEU A C 1
ATOM 1557 O O . LEU A 1 209 ? 5.457 -5.484 -6.119 1.00 98.44 209 LEU A O 1
ATOM 1561 N N . ILE A 1 210 ? 5.998 -3.564 -5.083 1.00 97.94 210 ILE A N 1
ATOM 1562 C CA . ILE A 1 210 ? 5.591 -2.655 -6.156 1.00 97.94 210 ILE A CA 1
ATOM 1563 C C . ILE A 1 210 ? 6.767 -1.740 -6.455 1.00 97.94 210 ILE A C 1
ATOM 1565 O O . ILE A 1 210 ? 7.136 -0.914 -5.624 1.00 97.94 210 ILE A O 1
ATOM 1569 N N . GLY A 1 211 ? 7.362 -1.879 -7.632 1.00 96.69 211 GLY A N 1
ATOM 1570 C CA . GLY A 1 211 ? 8.528 -1.095 -8.022 1.00 96.69 211 GLY A CA 1
ATOM 1571 C C . GLY A 1 211 ? 8.291 -0.305 -9.296 1.00 96.69 211 GLY A C 1
ATOM 1572 O O . GLY A 1 211 ? 7.697 -0.822 -10.237 1.00 96.69 211 GLY A O 1
ATOM 1573 N N . HIS A 1 212 ? 8.789 0.930 -9.342 1.00 94.50 212 HIS A N 1
ATOM 1574 C CA . HIS A 1 212 ? 8.742 1.784 -10.533 1.00 94.50 212 HIS A CA 1
ATOM 1575 C C . HIS A 1 212 ? 10.135 1.999 -11.123 1.00 94.50 212 HIS A C 1
ATOM 1577 O O . HIS A 1 212 ? 11.084 2.219 -10.370 1.00 94.50 212 HIS A O 1
ATOM 1583 N N . SER A 1 213 ? 10.274 1.976 -12.454 1.00 92.38 213 SER A N 1
ATOM 1584 C CA . SER A 1 213 ? 11.548 2.267 -13.129 1.00 92.38 213 SER A CA 1
ATOM 1585 C C . SER A 1 213 ? 12.671 1.339 -12.625 1.00 92.38 213 SER A C 1
ATOM 1587 O O . SER A 1 213 ? 12.491 0.119 -12.590 1.00 92.38 213 SER A O 1
ATOM 1589 N N . TYR A 1 214 ? 13.815 1.878 -12.183 1.00 90.81 214 TYR A N 1
ATOM 1590 C CA . TYR A 1 214 ? 14.883 1.097 -11.539 1.00 90.81 214 TYR A CA 1
ATOM 1591 C C . TYR A 1 214 ? 14.410 0.373 -10.271 1.00 90.81 214 TYR A C 1
ATOM 1593 O O . TYR A 1 214 ? 14.894 -0.713 -9.956 1.00 90.81 214 TYR A O 1
ATOM 1601 N N . GLY A 1 215 ? 13.426 0.936 -9.570 1.00 94.00 215 GLY A N 1
ATOM 1602 C CA . GLY A 1 215 ? 12.750 0.288 -8.453 1.00 94.00 215 GLY A CA 1
ATOM 1603 C C . GLY A 1 215 ? 11.935 -0.930 -8.881 1.00 94.00 215 GLY A C 1
ATOM 1604 O O . GLY A 1 215 ? 11.809 -1.869 -8.107 1.00 94.00 215 GLY A O 1
ATOM 1605 N N . GLY A 1 216 ? 11.449 -0.972 -10.126 1.00 94.38 216 GLY A N 1
ATOM 1606 C CA . GLY A 1 216 ? 10.820 -2.152 -10.725 1.00 94.38 216 GLY A CA 1
ATOM 1607 C C . GLY A 1 216 ? 11.807 -3.308 -10.893 1.00 94.38 216 GLY A C 1
ATOM 1608 O O . GLY A 1 216 ? 11.524 -4.417 -10.445 1.00 94.38 216 GLY A O 1
ATOM 1609 N N . ASN A 1 217 ? 12.998 -3.038 -11.444 1.00 92.88 217 ASN A N 1
ATOM 1610 C CA . ASN A 1 217 ? 14.077 -4.033 -11.502 1.00 92.88 217 ASN A CA 1
ATOM 1611 C C . ASN A 1 217 ? 14.508 -4.478 -10.099 1.00 92.88 217 ASN A C 1
ATOM 1613 O O . ASN A 1 217 ? 14.640 -5.669 -9.842 1.00 92.88 217 ASN A O 1
ATOM 1617 N N . TYR A 1 218 ? 14.670 -3.535 -9.172 1.00 94.75 218 TYR A N 1
ATOM 1618 C CA . TYR A 1 218 ? 15.033 -3.851 -7.793 1.00 94.75 218 TYR A CA 1
ATOM 1619 C C . TYR A 1 218 ? 13.981 -4.725 -7.100 1.00 94.75 218 TYR A C 1
ATOM 1621 O O . TYR A 1 218 ? 14.329 -5.712 -6.465 1.00 94.75 218 TYR A O 1
ATOM 1629 N N . ALA A 1 219 ? 12.690 -4.401 -7.230 1.00 96.56 219 ALA A N 1
ATOM 1630 C CA . ALA A 1 219 ? 11.598 -5.200 -6.675 1.00 96.56 219 ALA A CA 1
ATOM 1631 C C . ALA A 1 219 ? 11.599 -6.627 -7.242 1.00 96.56 219 ALA A C 1
ATOM 1633 O O . ALA A 1 219 ? 11.366 -7.588 -6.512 1.00 96.56 219 ALA A O 1
ATOM 1634 N N . TYR A 1 220 ? 11.899 -6.764 -8.532 1.00 94.88 220 TYR A N 1
ATOM 1635 C CA . TYR A 1 220 ? 12.021 -8.051 -9.201 1.00 94.88 220 TYR A CA 1
ATOM 1636 C C . TYR A 1 220 ? 13.204 -8.878 -8.673 1.00 94.88 220 TYR A C 1
ATOM 1638 O O . TYR A 1 220 ? 13.047 -10.050 -8.332 1.00 94.88 220 TYR A O 1
ATOM 1646 N N . GLU A 1 221 ? 14.388 -8.273 -8.558 1.00 93.81 221 GLU A N 1
ATOM 1647 C CA . GLU A 1 221 ? 15.575 -8.931 -7.997 1.00 93.81 221 GLU A CA 1
ATOM 1648 C C . G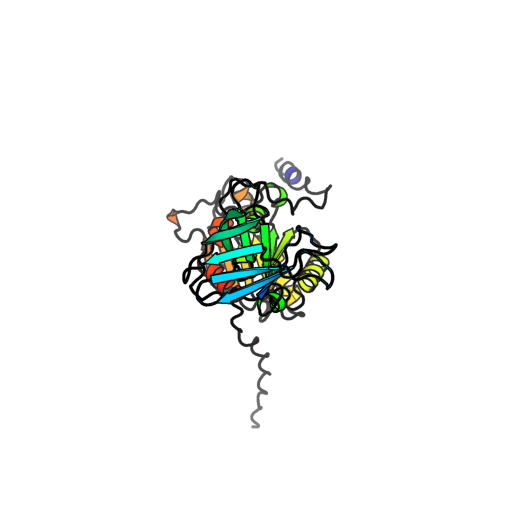LU A 1 221 ? 15.382 -9.282 -6.514 1.00 93.81 221 GLU A C 1
ATOM 1650 O O . GLU A 1 221 ? 15.744 -10.378 -6.083 1.00 93.81 221 GLU A O 1
ATOM 1655 N N . LEU A 1 222 ? 14.742 -8.395 -5.746 1.00 95.31 222 LEU A N 1
ATOM 1656 C CA . LEU A 1 222 ? 14.385 -8.633 -4.351 1.00 95.31 222 LEU A CA 1
ATOM 1657 C C . LEU A 1 222 ? 13.408 -9.806 -4.215 1.00 95.31 222 LEU A C 1
ATOM 1659 O O . LEU A 1 222 ? 13.604 -10.645 -3.339 1.00 95.31 222 LEU A O 1
ATOM 1663 N N . ALA A 1 223 ? 12.403 -9.908 -5.092 1.00 95.94 223 ALA A N 1
ATOM 1664 C CA . ALA A 1 223 ? 11.503 -11.058 -5.120 1.00 95.94 223 ALA A CA 1
ATOM 1665 C C . ALA A 1 223 ? 12.298 -12.359 -5.305 1.00 95.94 223 ALA A C 1
ATOM 1667 O O . ALA A 1 223 ? 12.152 -13.283 -4.505 1.00 95.94 223 ALA A O 1
ATOM 1668 N N . ASN A 1 224 ? 13.192 -12.412 -6.302 1.00 93.25 224 ASN A N 1
ATOM 1669 C CA . ASN A 1 224 ? 14.053 -13.575 -6.547 1.00 93.25 224 ASN A CA 1
ATOM 1670 C C . ASN A 1 224 ? 14.915 -13.919 -5.320 1.00 93.25 224 ASN A C 1
ATOM 1672 O O . ASN A 1 224 ? 15.004 -15.083 -4.931 1.00 93.25 224 ASN A O 1
ATOM 1676 N N . ALA A 1 225 ? 15.490 -12.916 -4.651 1.00 92.81 225 ALA A N 1
ATOM 1677 C CA . ALA A 1 225 ? 16.261 -13.119 -3.424 1.00 92.81 225 ALA A CA 1
ATOM 1678 C C . ALA A 1 225 ? 15.411 -13.634 -2.243 1.00 92.81 225 ALA A C 1
ATOM 1680 O O . ALA A 1 225 ? 15.941 -14.281 -1.341 1.00 92.81 225 ALA A O 1
ATOM 1681 N N . MET A 1 226 ? 14.101 -13.372 -2.247 1.00 93.75 226 MET A N 1
ATOM 1682 C CA . MET A 1 226 ? 13.146 -13.832 -1.233 1.00 93.75 226 MET A CA 1
ATOM 1683 C C . MET A 1 226 ? 12.547 -15.215 -1.529 1.00 93.75 226 MET A C 1
ATOM 1685 O O . MET A 1 226 ? 11.791 -15.735 -0.709 1.00 93.75 226 MET A O 1
ATOM 1689 N N . ARG A 1 227 ? 12.895 -15.865 -2.652 1.00 91.38 227 ARG A N 1
ATOM 1690 C CA . ARG A 1 227 ? 12.392 -17.210 -3.006 1.00 91.38 227 ARG A CA 1
ATOM 1691 C C . ARG A 1 227 ? 12.610 -18.228 -1.881 1.00 91.38 227 ARG A C 1
ATOM 1693 O O . ARG A 1 227 ? 11.719 -19.011 -1.569 1.00 91.38 227 ARG A O 1
ATOM 1700 N N . GLY A 1 228 ? 13.786 -18.196 -1.250 1.00 88.31 228 GLY A N 1
ATOM 1701 C CA . GLY A 1 228 ? 14.140 -19.082 -0.133 1.00 88.31 228 GLY A CA 1
ATOM 1702 C C . GLY A 1 228 ? 13.349 -18.832 1.158 1.00 88.31 228 GLY A C 1
ATOM 1703 O O . GLY A 1 228 ? 13.348 -19.691 2.033 1.00 88.31 228 GLY A O 1
ATOM 1704 N N . ASP A 1 229 ? 12.653 -17.698 1.259 1.00 89.44 229 ASP A N 1
ATOM 1705 C CA . ASP A 1 229 ? 11.841 -17.303 2.418 1.00 89.44 229 ASP A CA 1
ATOM 1706 C C . ASP A 1 229 ? 10.340 -17.555 2.207 1.00 89.44 229 ASP A C 1
ATOM 1708 O O . ASP A 1 229 ? 9.516 -17.082 2.986 1.00 89.44 229 ASP A O 1
ATOM 1712 N N . GLY A 1 230 ? 9.978 -18.271 1.137 1.00 85.62 230 GLY A N 1
ATOM 1713 C CA . GLY A 1 230 ? 8.588 -18.477 0.721 1.00 85.62 230 GLY A CA 1
ATOM 1714 C C . GLY A 1 230 ? 8.120 -17.544 -0.400 1.00 85.62 230 GLY A C 1
ATOM 1715 O O . GLY A 1 230 ? 6.948 -17.593 -0.769 1.00 85.62 230 GLY A O 1
ATOM 1716 N N . GLY A 1 231 ? 9.020 -16.730 -0.965 1.00 91.62 231 GLY A N 1
ATOM 1717 C CA . GLY A 1 231 ? 8.723 -15.825 -2.074 1.00 91.62 231 GLY A CA 1
ATOM 1718 C C . GLY A 1 231 ? 7.850 -14.635 -1.671 1.00 91.62 231 GLY A C 1
ATOM 1719 O O . GLY A 1 231 ? 7.733 -14.275 -0.498 1.00 91.62 231 GLY A O 1
ATOM 1720 N N . VAL A 1 232 ? 7.240 -13.996 -2.668 1.00 95.75 232 VAL A N 1
ATOM 1721 C CA . VAL A 1 232 ? 6.284 -12.895 -2.481 1.00 95.75 232 VAL A CA 1
ATOM 1722 C C . VAL A 1 232 ? 4.909 -13.287 -3.009 1.00 95.75 232 VAL A C 1
ATOM 1724 O O . VAL A 1 232 ? 4.780 -14.038 -3.972 1.00 95.75 232 VAL A O 1
ATOM 1727 N N . ALA A 1 233 ? 3.847 -12.768 -2.402 1.00 95.12 233 ALA A N 1
ATOM 1728 C CA . ALA A 1 233 ? 2.486 -13.049 -2.850 1.00 95.12 233 ALA A CA 1
ATOM 1729 C C . ALA A 1 233 ? 2.158 -12.322 -4.164 1.00 95.12 233 ALA A C 1
ATOM 1731 O O . ALA A 1 233 ? 1.495 -12.886 -5.036 1.00 95.12 233 ALA A O 1
ATOM 1732 N N . LEU A 1 234 ? 2.654 -11.091 -4.312 1.00 96.88 234 LEU A N 1
ATOM 1733 C CA . LEU A 1 234 ? 2.431 -10.241 -5.477 1.00 96.88 234 LEU A CA 1
ATOM 1734 C C . LEU A 1 234 ? 3.706 -9.465 -5.830 1.00 96.88 234 LEU A C 1
ATOM 1736 O O . LEU A 1 234 ? 4.313 -8.829 -4.973 1.00 96.88 234 LEU A O 1
ATOM 1740 N N . LEU A 1 235 ? 4.076 -9.471 -7.104 1.00 97.88 235 LEU A N 1
ATOM 1741 C CA . LEU A 1 235 ? 5.089 -8.593 -7.679 1.00 97.88 235 LEU A CA 1
ATOM 1742 C C . LEU A 1 235 ? 4.425 -7.708 -8.735 1.00 97.88 235 LEU A C 1
ATOM 1744 O O . LEU A 1 235 ? 3.800 -8.217 -9.663 1.00 97.88 235 LEU A O 1
ATOM 1748 N N . VAL A 1 236 ? 4.576 -6.394 -8.610 1.00 97.50 236 VAL A N 1
ATOM 1749 C CA . VAL A 1 236 ? 4.131 -5.412 -9.600 1.00 97.50 236 VAL A CA 1
ATOM 1750 C C . VAL A 1 236 ? 5.330 -4.597 -10.066 1.00 97.50 236 VAL A C 1
ATOM 1752 O O . VAL A 1 236 ? 5.968 -3.905 -9.271 1.00 97.50 236 VAL A O 1
ATOM 1755 N N . THR A 1 237 ? 5.622 -4.651 -11.361 1.00 96.31 237 THR A N 1
ATOM 1756 C CA . THR A 1 237 ? 6.657 -3.828 -11.995 1.00 96.31 237 THR A CA 1
ATOM 1757 C C . THR A 1 237 ? 5.996 -2.752 -12.849 1.00 96.31 237 THR A C 1
ATOM 1759 O O . THR A 1 237 ? 5.287 -3.062 -13.800 1.00 96.31 237 THR A O 1
ATOM 1762 N N . LEU A 1 238 ? 6.191 -1.484 -12.484 1.00 94.38 238 LEU A N 1
ATOM 1763 C CA . LEU A 1 238 ? 5.638 -0.313 -13.164 1.00 94.38 238 LEU A CA 1
ATOM 1764 C C . LEU A 1 238 ? 6.711 0.313 -14.051 1.00 94.38 238 LEU A C 1
ATOM 1766 O O . LEU A 1 238 ? 7.650 0.937 -13.556 1.00 94.38 238 LEU A O 1
ATOM 1770 N N . ASP A 1 239 ? 6.563 0.114 -15.351 1.00 92.38 239 ASP A N 1
ATOM 1771 C CA . ASP A 1 239 ? 7.482 0.531 -16.405 1.00 92.38 239 ASP A CA 1
ATOM 1772 C C . ASP A 1 239 ? 8.966 0.336 -16.027 1.00 92.38 239 ASP A C 1
ATOM 1774 O O . ASP A 1 239 ? 9.720 1.307 -15.890 1.00 92.38 239 ASP A O 1
ATOM 1778 N N . PRO A 1 240 ? 9.373 -0.917 -15.732 1.00 91.50 240 PRO A N 1
ATOM 1779 C CA . PRO A 1 240 ? 10.689 -1.213 -15.182 1.00 91.50 240 PRO A CA 1
ATOM 1780 C C . PRO A 1 240 ? 11.818 -0.963 -16.191 1.00 91.50 240 PRO A C 1
ATOM 1782 O O . PRO A 1 240 ? 11.666 -1.162 -17.400 1.00 91.50 240 PRO A O 1
ATOM 1785 N N . VAL A 1 241 ? 12.984 -0.580 -15.661 1.00 88.31 241 VAL A N 1
ATOM 1786 C CA . VAL A 1 241 ? 14.213 -0.333 -16.431 1.00 88.31 241 VAL A CA 1
ATOM 1787 C C . VAL A 1 241 ? 15.425 -0.976 -15.733 1.00 88.31 241 VAL A C 1
ATOM 1789 O O . VAL A 1 241 ? 15.466 -1.030 -14.503 1.00 88.31 241 VAL A O 1
ATOM 1792 N N . SER A 1 242 ? 16.414 -1.484 -16.480 1.00 84.94 242 SER A N 1
ATOM 1793 C CA . SER A 1 242 ? 17.589 -2.210 -15.919 1.00 84.94 242 SER A CA 1
ATOM 1794 C C . SER A 1 242 ? 18.879 -2.126 -16.763 1.00 84.94 242 SER A C 1
ATOM 1796 O O . SER A 1 242 ? 19.838 -2.895 -16.598 1.00 84.94 242 SER A O 1
ATOM 1798 N N . GLY A 1 243 ? 18.919 -1.171 -17.679 1.00 73.12 243 GLY A N 1
ATOM 1799 C CA . GLY A 1 243 ? 19.894 -1.018 -18.749 1.00 73.12 243 GLY A CA 1
ATOM 1800 C C . GLY A 1 243 ? 19.475 -1.737 -20.041 1.00 73.12 243 GLY A C 1
ATOM 1801 O O . GLY A 1 243 ? 18.460 -2.430 -20.080 1.00 73.12 243 GLY A O 1
ATOM 1802 N N . PRO A 1 244 ? 20.274 -1.618 -21.117 1.00 58.94 244 PRO A N 1
ATOM 1803 C CA . PRO A 1 244 ? 19.924 -2.071 -22.472 1.00 58.94 244 PRO A CA 1
ATOM 1804 C C . PRO A 1 244 ? 19.699 -3.587 -22.642 1.00 58.94 244 PRO A C 1
ATOM 1806 O O . PRO A 1 244 ? 19.346 -4.024 -23.731 1.00 58.94 244 PRO A O 1
ATOM 1809 N N . ALA A 1 245 ? 19.909 -4.393 -21.598 1.00 56.94 245 ALA A N 1
ATOM 1810 C CA . ALA A 1 245 ? 19.778 -5.849 -21.634 1.00 56.94 245 ALA A CA 1
ATOM 1811 C C . ALA A 1 245 ? 18.451 -6.383 -21.052 1.00 56.94 245 ALA A C 1
ATOM 1813 O O . ALA A 1 245 ? 18.238 -7.592 -21.076 1.00 56.94 245 ALA A O 1
ATOM 1814 N N . GLY A 1 246 ? 17.566 -5.524 -20.523 1.00 61.38 246 GLY A N 1
ATOM 1815 C CA . GLY A 1 246 ? 16.361 -5.978 -19.814 1.00 61.38 246 GLY A CA 1
ATOM 1816 C C . GLY A 1 246 ? 16.685 -6.653 -18.468 1.00 61.38 246 GLY A C 1
ATOM 1817 O O . GLY A 1 246 ? 17.805 -6.481 -17.956 1.00 61.38 246 GLY A O 1
ATOM 1818 N N . PRO A 1 247 ? 15.725 -7.352 -17.828 1.00 63.62 247 PRO A N 1
ATOM 1819 C CA . PRO A 1 247 ? 15.970 -8.012 -16.548 1.00 63.62 247 PRO A CA 1
ATOM 1820 C C . PRO A 1 247 ? 17.132 -8.989 -16.701 1.00 63.62 247 PRO A C 1
ATOM 1822 O O . PRO A 1 247 ? 17.102 -9.886 -17.542 1.00 63.62 247 PRO A O 1
ATOM 1825 N N . ARG A 1 248 ? 18.175 -8.815 -15.887 1.00 64.75 248 ARG A N 1
ATOM 1826 C CA . ARG A 1 248 ? 19.413 -9.603 -16.018 1.00 64.75 248 ARG A CA 1
ATOM 1827 C C . ARG A 1 248 ? 19.255 -11.041 -15.532 1.00 64.75 248 ARG A C 1
ATOM 1829 O O . ARG A 1 248 ? 20.091 -11.886 -15.834 1.00 64.75 248 ARG A O 1
ATOM 1836 N N . ILE A 1 249 ? 18.199 -11.302 -14.769 1.00 70.00 249 ILE A N 1
ATOM 1837 C CA . ILE A 1 249 ? 17.916 -12.575 -14.118 1.00 70.00 249 ILE A CA 1
ATOM 1838 C C . ILE A 1 249 ? 16.461 -12.928 -14.445 1.00 70.00 249 ILE A C 1
ATOM 1840 O O . ILE A 1 249 ? 15.606 -12.065 -14.282 1.00 70.00 249 ILE A O 1
ATOM 1844 N N . PRO A 1 250 ? 16.142 -14.144 -14.915 1.00 77.75 250 PRO A N 1
ATOM 1845 C CA . PRO A 1 250 ? 14.756 -14.587 -15.055 1.00 77.75 250 PRO A CA 1
ATOM 1846 C C . PRO A 1 250 ? 14.042 -14.688 -13.699 1.00 77.75 250 PRO A C 1
ATOM 1848 O O . PRO A 1 250 ? 14.660 -15.012 -12.686 1.00 77.75 250 PRO A O 1
ATOM 1851 N N . LEU A 1 251 ? 12.728 -14.463 -13.674 1.00 82.38 251 LEU A N 1
ATOM 1852 C CA . LEU A 1 251 ? 11.898 -14.740 -12.506 1.00 82.38 251 LEU A CA 1
ATOM 1853 C C . LEU A 1 251 ? 11.737 -16.250 -12.430 1.00 82.38 251 LEU A C 1
ATOM 1855 O O . LEU A 1 251 ? 11.170 -16.870 -13.335 1.00 82.38 251 LEU A O 1
ATOM 1859 N N . GLU A 1 252 ? 12.272 -16.849 -11.381 1.00 81.31 252 GLU A N 1
ATOM 1860 C CA . GLU A 1 252 ? 12.159 -18.287 -11.196 1.00 81.31 252 GLU A CA 1
ATOM 1861 C C . GLU A 1 252 ? 10.740 -18.669 -10.752 1.00 81.31 252 GLU A C 1
ATOM 1863 O O . GLU A 1 252 ? 10.015 -17.888 -10.127 1.00 81.31 252 GLU A O 1
ATOM 1868 N N . GLN A 1 253 ? 10.318 -19.892 -11.082 1.00 78.12 253 GLN A N 1
ATOM 1869 C CA . GLN A 1 253 ? 9.025 -20.396 -10.624 1.00 78.12 253 GLN A CA 1
ATOM 1870 C C . GLN A 1 253 ? 8.966 -20.413 -9.092 1.00 78.12 253 GLN A C 1
ATOM 1872 O O . GLN A 1 253 ? 9.921 -20.805 -8.422 1.00 78.12 253 GLN A O 1
ATOM 1877 N N . GLY A 1 254 ? 7.828 -19.992 -8.539 1.00 75.31 254 GLY A N 1
ATOM 1878 C CA . GLY A 1 254 ? 7.625 -19.906 -7.092 1.00 75.31 254 GLY A CA 1
ATOM 1879 C C . GLY A 1 254 ? 8.212 -18.652 -6.433 1.00 75.31 254 GLY A C 1
ATOM 1880 O O . GLY A 1 254 ? 7.998 -18.463 -5.241 1.00 75.31 254 GLY A O 1
ATOM 1881 N N . THR A 1 255 ? 8.895 -17.772 -7.177 1.00 88.75 255 THR A N 1
ATOM 1882 C CA . THR A 1 255 ? 9.363 -16.480 -6.648 1.00 88.75 255 THR A CA 1
ATOM 1883 C C . THR A 1 255 ? 8.200 -15.550 -6.296 1.00 88.75 255 THR A C 1
ATOM 1885 O O . THR A 1 255 ? 8.201 -14.929 -5.233 1.00 88.75 255 THR A O 1
ATOM 1888 N N . ALA A 1 256 ? 7.209 -15.442 -7.182 1.00 92.12 256 ALA A N 1
ATOM 1889 C CA . ALA A 1 256 ? 6.020 -14.628 -6.974 1.00 92.12 256 ALA A CA 1
ATOM 1890 C C . ALA A 1 256 ? 4.767 -15.479 -7.185 1.00 92.12 256 ALA A C 1
ATOM 1892 O O . ALA A 1 256 ? 4.669 -16.204 -8.173 1.00 92.12 256 ALA A O 1
ATOM 1893 N N . GLY A 1 257 ? 3.793 -15.366 -6.282 1.00 91.44 257 GLY A N 1
ATOM 1894 C CA . GLY A 1 257 ? 2.483 -15.986 -6.469 1.00 91.44 257 GLY A CA 1
ATOM 1895 C C . GLY A 1 257 ? 1.735 -15.388 -7.663 1.00 91.44 257 GLY A C 1
ATOM 1896 O O . GLY A 1 257 ? 0.996 -16.090 -8.350 1.00 91.44 257 GLY A O 1
ATOM 1897 N N . ARG A 1 258 ? 1.893 -14.083 -7.900 1.00 94.56 258 ARG A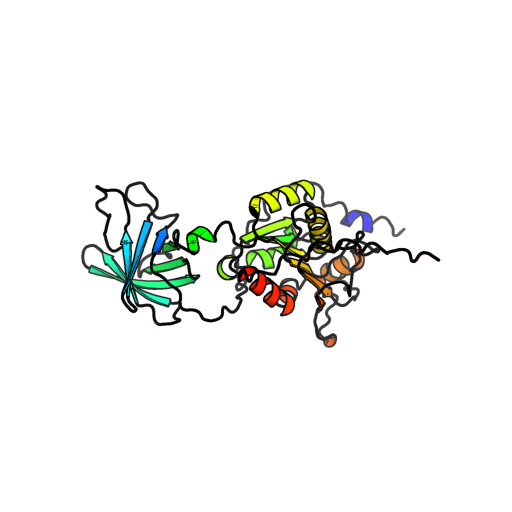 N 1
ATOM 1898 C CA . ARG A 1 258 ? 1.433 -13.393 -9.108 1.00 94.56 258 ARG A CA 1
ATOM 1899 C C . ARG A 1 258 ? 2.430 -12.302 -9.476 1.00 94.56 258 ARG A C 1
ATOM 1901 O O . ARG A 1 258 ? 2.809 -11.510 -8.615 1.00 94.56 258 ARG A O 1
ATOM 1908 N N . TRP A 1 259 ? 2.799 -12.221 -10.745 1.00 96.19 259 TRP A N 1
ATOM 1909 C CA . TRP A 1 259 ? 3.578 -11.132 -11.315 1.00 96.19 259 TRP A CA 1
ATOM 1910 C C . TRP A 1 259 ? 2.741 -10.345 -12.326 1.00 96.19 259 TRP A C 1
ATOM 1912 O O . TRP A 1 259 ? 2.242 -10.886 -13.311 1.00 96.19 259 TRP A O 1
ATOM 1922 N N . ILE A 1 260 ? 2.593 -9.047 -12.072 1.00 96.12 260 ILE A N 1
ATOM 1923 C CA . ILE A 1 260 ? 1.981 -8.085 -12.984 1.00 96.12 260 ILE A CA 1
ATOM 1924 C C . ILE A 1 260 ? 3.076 -7.159 -13.506 1.00 96.12 260 ILE A C 1
ATOM 1926 O O . ILE A 1 260 ? 3.683 -6.415 -12.736 1.00 96.12 260 ILE A O 1
ATOM 1930 N N . ASN A 1 261 ? 3.300 -7.175 -14.814 1.00 95.69 261 ASN A N 1
ATOM 1931 C CA . ASN A 1 261 ? 4.144 -6.203 -15.489 1.00 95.69 261 ASN A CA 1
ATOM 1932 C C . ASN A 1 261 ? 3.266 -5.136 -16.143 1.00 95.69 261 ASN A C 1
ATOM 1934 O O . ASN A 1 261 ? 2.346 -5.452 -16.896 1.00 95.69 261 ASN A O 1
ATOM 1938 N N . VAL A 1 262 ? 3.549 -3.870 -15.858 1.00 94.75 262 VAL A N 1
ATOM 1939 C CA . VAL A 1 262 ? 2.994 -2.726 -16.579 1.00 94.75 262 VAL A CA 1
ATOM 1940 C C . VAL A 1 262 ? 4.137 -2.064 -17.320 1.00 94.75 262 VAL A C 1
ATOM 1942 O O . VAL A 1 262 ? 5.163 -1.785 -16.714 1.00 94.75 262 VAL A O 1
ATOM 1945 N N . TRP A 1 263 ? 3.975 -1.791 -18.607 1.00 91.12 263 TRP A N 1
ATOM 1946 C CA . TRP A 1 263 ? 5.011 -1.164 -19.424 1.00 91.12 263 TRP A CA 1
ATOM 1947 C C . TRP A 1 263 ? 4.435 -0.001 -20.220 1.00 91.12 263 TRP A C 1
ATOM 1949 O O . TRP A 1 263 ? 3.327 -0.096 -20.753 1.00 91.12 263 TRP A O 1
ATOM 1959 N N . ALA A 1 264 ? 5.174 1.106 -20.284 1.00 86.19 264 ALA A N 1
ATOM 1960 C CA . ALA A 1 264 ? 4.778 2.256 -21.077 1.00 86.19 264 ALA A CA 1
ATOM 1961 C C . ALA A 1 264 ? 5.167 2.066 -22.549 1.00 86.19 264 ALA A C 1
ATOM 1963 O O . ALA A 1 264 ? 6.178 1.431 -22.860 1.00 86.19 264 ALA A O 1
ATOM 1964 N N . GLY A 1 265 ? 4.373 2.624 -23.466 1.00 68.25 265 GLY A N 1
ATOM 1965 C CA . GLY A 1 265 ? 4.718 2.663 -24.887 1.00 68.25 265 GLY A CA 1
ATOM 1966 C C . GLY A 1 265 ? 6.124 3.238 -25.107 1.00 68.25 265 GLY A C 1
ATOM 1967 O O . GLY A 1 265 ? 6.445 4.335 -24.654 1.00 68.25 265 GLY A O 1
ATOM 1968 N N . SER A 1 266 ? 6.982 2.481 -25.794 1.00 54.84 266 SER A N 1
ATOM 1969 C CA . SER A 1 266 ? 8.384 2.818 -26.041 1.00 54.84 266 SER A CA 1
ATOM 1970 C C . SER A 1 266 ? 8.514 3.926 -27.091 1.00 54.84 266 SER A C 1
ATOM 1972 O O . SER A 1 266 ? 8.744 3.659 -28.270 1.00 54.84 266 SER A O 1
ATOM 1974 N N . GLY A 1 267 ? 8.361 5.178 -26.670 1.00 54.31 267 GLY A N 1
ATOM 1975 C CA . GLY A 1 267 ? 8.768 6.347 -27.445 1.00 54.31 267 GLY A CA 1
ATOM 1976 C C . GLY A 1 267 ? 9.881 7.109 -26.731 1.00 54.31 267 GLY A C 1
ATOM 1977 O O . GLY A 1 267 ? 9.924 7.171 -25.505 1.00 54.31 267 GLY A O 1
ATOM 1978 N N . ILE A 1 268 ? 10.794 7.709 -27.496 1.00 52.44 268 ILE A N 1
ATOM 1979 C CA . ILE A 1 268 ? 11.834 8.583 -26.944 1.00 52.44 268 ILE A CA 1
ATOM 1980 C C . ILE A 1 268 ? 11.181 9.932 -26.634 1.00 52.44 268 ILE A C 1
ATOM 1982 O O . ILE A 1 268 ? 11.085 10.806 -27.494 1.00 52.44 268 ILE A O 1
ATOM 1986 N N . GLY A 1 269 ? 10.684 10.097 -25.411 1.00 52.59 269 GLY A N 1
ATOM 1987 C CA . GLY A 1 269 ? 10.279 11.408 -24.916 1.00 52.59 269 GLY A CA 1
ATOM 1988 C C . GLY A 1 269 ? 11.499 12.273 -24.590 1.00 52.59 269 GLY A C 1
ATOM 1989 O O . GLY A 1 269 ? 12.471 11.788 -24.019 1.00 52.59 269 GLY A O 1
ATOM 1990 N N . LEU A 1 270 ? 11.450 13.566 -24.925 1.00 51.09 270 LEU A N 1
ATOM 1991 C CA . LEU A 1 270 ? 12.537 14.525 -24.649 1.00 51.09 270 LEU A CA 1
ATOM 1992 C C . LEU A 1 270 ? 12.505 15.096 -23.217 1.00 51.09 270 LEU A C 1
ATOM 1994 O O . LEU A 1 270 ? 13.353 15.907 -22.851 1.00 51.09 270 LEU A O 1
ATOM 1998 N N . SER A 1 271 ? 11.518 14.710 -22.408 1.00 56.59 271 SER A N 1
ATOM 1999 C CA . SER A 1 271 ? 11.421 15.099 -20.999 1.00 56.59 271 SER A CA 1
ATOM 2000 C C . SER A 1 271 ? 12.324 14.233 -20.112 1.00 56.59 271 SER A C 1
ATOM 2002 O O . SER A 1 271 ? 12.744 13.144 -20.501 1.00 56.59 271 SER A O 1
ATOM 2004 N N . SER A 1 272 ? 12.550 14.660 -18.867 1.00 56.03 272 SER A N 1
ATOM 2005 C CA . SER A 1 272 ? 13.226 13.841 -17.849 1.00 56.03 272 SER A CA 1
ATOM 2006 C C . SER A 1 272 ? 12.556 12.475 -17.629 1.00 56.03 272 SER A C 1
ATOM 2008 O O . SER A 1 272 ? 13.247 11.497 -17.360 1.00 56.03 272 SER A O 1
ATOM 2010 N N . CYS A 1 273 ? 11.234 12.391 -17.800 1.00 65.25 273 CYS A N 1
ATOM 2011 C CA . CYS A 1 273 ? 10.448 11.163 -17.679 1.00 65.25 273 CYS A CA 1
ATOM 2012 C C . CYS A 1 273 ? 10.654 10.205 -18.864 1.00 65.25 273 CYS A C 1
ATOM 2014 O O . CYS A 1 273 ? 10.890 9.018 -18.651 1.00 65.25 273 CYS A O 1
ATOM 2016 N N . GLY A 1 274 ? 10.616 10.711 -20.101 1.00 56.19 274 GLY A N 1
ATOM 2017 C CA . GLY A 1 274 ? 10.850 9.901 -21.303 1.00 56.19 274 GLY A CA 1
ATOM 2018 C C . GLY A 1 274 ? 12.316 9.492 -21.467 1.00 56.19 274 GLY A C 1
ATOM 2019 O O . GLY A 1 274 ? 12.614 8.367 -21.863 1.00 56.19 274 GLY A O 1
ATOM 2020 N N . LEU A 1 275 ? 13.245 10.372 -21.076 1.00 57.31 275 LEU A N 1
ATOM 2021 C CA . LEU A 1 275 ? 14.681 10.114 -21.131 1.00 57.31 275 LEU A CA 1
ATOM 2022 C C . LEU A 1 275 ? 15.119 9.072 -20.089 1.00 57.31 275 LEU A C 1
ATOM 2024 O O . LEU A 1 275 ? 15.987 8.255 -20.388 1.00 57.31 275 LEU A O 1
ATOM 2028 N N . ALA A 1 276 ? 14.506 9.049 -18.899 1.00 60.03 276 ALA A N 1
ATOM 2029 C CA . ALA A 1 276 ? 14.760 8.016 -17.891 1.00 60.03 276 ALA A CA 1
ATOM 2030 C C . ALA A 1 276 ? 14.316 6.621 -18.366 1.00 60.03 276 ALA A C 1
ATOM 2032 O O . ALA A 1 276 ? 15.079 5.665 -18.222 1.00 60.03 276 ALA A O 1
ATOM 2033 N N . GLY A 1 277 ? 13.141 6.515 -18.998 1.00 55.72 277 GLY A N 1
ATOM 2034 C CA . GLY A 1 277 ? 12.664 5.268 -19.608 1.00 55.72 277 GLY A CA 1
ATOM 2035 C C . GLY A 1 277 ? 13.539 4.803 -20.780 1.00 55.72 277 GLY A C 1
ATOM 2036 O O . GLY A 1 277 ? 13.923 3.635 -20.856 1.00 55.72 277 GLY A O 1
ATOM 2037 N N . ALA A 1 278 ? 13.925 5.727 -21.666 1.00 58.53 278 ALA A N 1
ATOM 2038 C CA . ALA A 1 278 ? 14.714 5.418 -22.859 1.00 58.53 278 ALA A CA 1
ATOM 2039 C C . ALA A 1 278 ? 16.189 5.086 -22.554 1.00 58.53 278 ALA A C 1
ATOM 2041 O O . ALA A 1 278 ? 16.725 4.121 -23.095 1.00 58.53 278 ALA A O 1
ATOM 2042 N N . LEU A 1 279 ? 16.855 5.849 -21.677 1.00 63.66 279 LEU A N 1
ATOM 2043 C CA . LEU A 1 279 ? 18.253 5.594 -21.293 1.00 63.66 279 LEU A CA 1
ATOM 2044 C C . LEU A 1 279 ? 18.385 4.460 -20.276 1.00 63.66 279 LEU A C 1
ATOM 2046 O O . LEU A 1 279 ? 19.420 3.798 -20.220 1.00 63.66 279 LEU A O 1
ATOM 2050 N N . GLY A 1 280 ? 17.343 4.234 -19.477 1.00 64.56 280 GLY A N 1
ATOM 2051 C CA . GLY A 1 280 ? 17.303 3.163 -18.497 1.00 64.56 280 GLY A CA 1
ATOM 2052 C C . GLY A 1 280 ? 17.138 1.779 -19.112 1.00 64.56 280 GLY A C 1
ATOM 2053 O O . GLY A 1 280 ? 17.308 0.812 -18.388 1.00 64.56 280 GLY A O 1
ATOM 2054 N N . GLY A 1 281 ? 16.827 1.646 -20.405 1.00 75.69 281 GLY A N 1
ATOM 2055 C CA . GLY A 1 281 ? 16.548 0.352 -21.029 1.00 75.69 281 GLY A CA 1
ATOM 2056 C C . GLY A 1 281 ? 15.246 -0.257 -20.512 1.00 75.69 281 GLY A C 1
ATOM 2057 O O . GLY A 1 281 ? 15.257 -1.212 -19.731 1.00 75.69 281 GLY A O 1
ATOM 2058 N N . ALA A 1 282 ? 14.127 0.337 -20.929 1.00 83.00 282 ALA A N 1
ATOM 2059 C CA . ALA A 1 282 ? 12.791 -0.154 -20.621 1.00 83.00 282 ALA A CA 1
ATOM 2060 C C . ALA A 1 282 ? 12.607 -1.610 -21.055 1.00 83.00 282 ALA A C 1
ATOM 2062 O O . ALA A 1 282 ? 13.000 -2.011 -22.151 1.00 83.00 282 ALA A O 1
ATOM 2063 N N . TRP A 1 283 ? 11.979 -2.398 -20.189 1.00 85.50 283 TRP A N 1
ATOM 2064 C CA . TRP A 1 283 ? 11.743 -3.818 -20.447 1.00 85.50 283 TRP A CA 1
ATOM 2065 C C . TRP A 1 283 ? 10.699 -4.070 -21.532 1.00 85.50 283 TRP A C 1
ATOM 2067 O O . TRP A 1 283 ? 10.716 -5.132 -22.152 1.00 85.50 283 TRP A O 1
ATOM 2077 N N . GLY A 1 284 ? 9.771 -3.129 -21.729 1.00 85.75 284 GLY A N 1
ATOM 2078 C CA . GLY A 1 284 ? 8.600 -3.332 -22.574 1.00 85.75 284 GLY A CA 1
ATOM 2079 C C . GLY A 1 284 ? 7.732 -4.502 -22.096 1.00 85.75 284 GLY A C 1
ATOM 2080 O O . GLY A 1 284 ? 7.652 -4.800 -20.900 1.00 85.75 284 GLY A O 1
ATOM 2081 N N . SER A 1 285 ? 7.085 -5.163 -23.055 1.00 88.75 285 SER A N 1
ATOM 2082 C CA . SER A 1 285 ? 6.243 -6.337 -22.812 1.00 88.75 285 SER A CA 1
ATOM 2083 C C . SER A 1 285 ? 7.033 -7.497 -22.206 1.00 88.75 285 SER A C 1
ATOM 2085 O O . SER A 1 285 ? 8.127 -7.837 -22.656 1.00 88.75 285 SER A O 1
ATOM 2087 N N . GLN A 1 286 ? 6.439 -8.135 -21.199 1.00 89.75 286 GLN A N 1
ATOM 2088 C CA . GLN A 1 286 ? 6.948 -9.329 -20.533 1.00 89.75 286 GLN A CA 1
ATOM 2089 C C . GLN A 1 286 ? 5.891 -10.444 -20.568 1.00 89.75 286 GLN A C 1
ATOM 2091 O O . GLN A 1 286 ? 5.188 -10.657 -19.581 1.00 89.75 286 GLN A O 1
ATOM 2096 N N . PRO A 1 287 ? 5.793 -11.228 -21.661 1.00 86.31 287 PRO A N 1
ATOM 2097 C CA . PRO A 1 287 ? 4.757 -12.259 -21.826 1.00 86.31 287 PRO A CA 1
ATOM 2098 C C . PRO A 1 287 ? 4.784 -13.395 -20.792 1.00 86.31 287 PRO A C 1
ATOM 2100 O O . PRO A 1 287 ? 3.882 -14.225 -20.764 1.00 86.31 287 PRO A O 1
ATOM 2103 N N . ARG A 1 288 ? 5.844 -13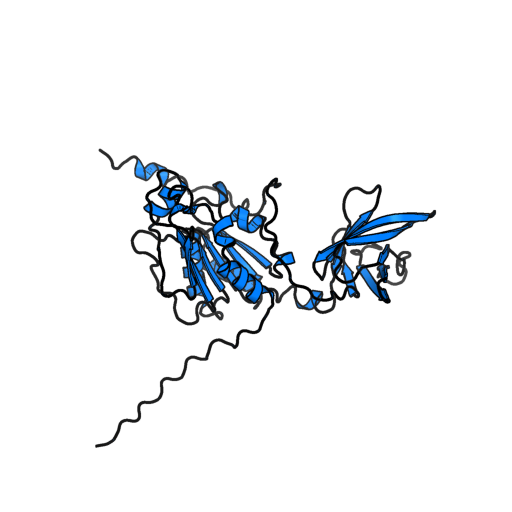.474 -19.979 1.00 87.31 288 ARG A N 1
ATOM 2104 C CA . ARG A 1 288 ? 5.981 -14.442 -18.882 1.00 87.31 288 ARG A CA 1
ATOM 2105 C C . ARG A 1 288 ? 5.333 -13.974 -17.575 1.00 87.31 288 ARG A C 1
ATOM 2107 O O . ARG A 1 288 ? 5.258 -14.771 -16.647 1.00 87.31 288 ARG A O 1
ATOM 2114 N N . ALA A 1 289 ? 4.915 -12.712 -17.481 1.00 90.69 289 ALA A N 1
ATOM 2115 C CA . ALA A 1 289 ? 4.135 -12.224 -16.351 1.00 90.69 289 ALA A CA 1
ATOM 2116 C C . ALA A 1 289 ? 2.709 -12.793 -16.409 1.00 90.69 289 ALA A C 1
ATOM 2118 O O . ALA A 1 289 ? 2.142 -12.946 -17.491 1.00 90.69 289 ALA A O 1
ATOM 2119 N N . ASP A 1 290 ? 2.098 -13.050 -15.251 1.00 93.50 290 ASP A N 1
ATOM 2120 C CA . ASP A 1 290 ? 0.703 -13.508 -15.169 1.00 93.50 290 ASP A CA 1
ATOM 2121 C C . ASP A 1 290 ? -0.274 -12.477 -15.751 1.00 93.50 290 ASP A C 1
ATOM 2123 O O . ASP A 1 290 ? -1.344 -12.819 -16.257 1.00 93.50 290 ASP A O 1
ATOM 2127 N N . ALA A 1 291 ? 0.092 -11.196 -15.679 1.00 94.12 291 ALA A N 1
ATOM 2128 C CA . ALA A 1 291 ? -0.544 -10.137 -16.441 1.00 94.12 291 ALA A CA 1
ATOM 2129 C C . ALA A 1 291 ? 0.510 -9.162 -16.966 1.00 94.12 291 ALA A C 1
ATOM 2131 O O . ALA A 1 291 ? 1.204 -8.515 -16.189 1.00 94.12 291 ALA A O 1
ATOM 2132 N N . ASP A 1 292 ? 0.570 -9.013 -18.285 1.00 93.94 292 ASP A N 1
ATOM 2133 C CA . ASP A 1 292 ? 1.442 -8.059 -18.962 1.00 93.94 292 ASP A CA 1
ATOM 2134 C C . ASP A 1 292 ? 0.599 -6.968 -19.630 1.00 93.94 292 ASP A C 1
ATOM 2136 O O . ASP A 1 292 ? -0.232 -7.247 -20.499 1.00 93.94 292 ASP A O 1
ATOM 2140 N N . ARG A 1 293 ? 0.730 -5.725 -19.163 1.00 93.75 293 ARG A N 1
ATOM 2141 C CA . ARG A 1 293 ? -0.185 -4.629 -19.498 1.00 93.75 293 ARG A CA 1
ATOM 2142 C C . ARG A 1 293 ? 0.560 -3.435 -20.060 1.00 93.75 293 ARG A C 1
ATOM 2144 O O . ARG A 1 293 ? 1.385 -2.826 -19.391 1.00 93.75 293 ARG A O 1
ATOM 2151 N N . ARG A 1 294 ? 0.174 -3.046 -21.268 1.00 90.94 294 ARG A N 1
ATOM 2152 C CA . ARG A 1 294 ? 0.568 -1.771 -21.851 1.00 90.94 294 ARG A CA 1
ATOM 2153 C C . ARG A 1 294 ? -0.121 -0.614 -21.129 1.00 90.94 294 ARG A C 1
ATOM 2155 O O . ARG A 1 294 ? -1.298 -0.714 -20.772 1.00 90.94 294 ARG A O 1
ATOM 2162 N N . PHE A 1 295 ? 0.603 0.482 -20.963 1.00 88.56 295 PHE A N 1
ATOM 2163 C CA . PHE A 1 295 ? 0.095 1.749 -20.469 1.00 88.56 295 PHE A CA 1
ATOM 2164 C C . PHE A 1 295 ? 0.527 2.907 -21.400 1.00 88.56 295 PHE A C 1
ATOM 2166 O O . PHE A 1 295 ? 1.696 2.968 -21.775 1.00 88.56 295 PHE A O 1
ATOM 2173 N N . PRO A 1 296 ? -0.373 3.840 -21.746 1.00 87.12 296 PRO A N 1
ATOM 2174 C CA . PRO A 1 296 ? -1.820 3.732 -21.585 1.00 87.12 296 PRO A CA 1
ATOM 2175 C C . PRO A 1 296 ? -2.396 2.534 -22.378 1.00 87.12 296 PRO A C 1
ATOM 2177 O O . PRO A 1 296 ? -1.760 2.036 -23.314 1.00 87.12 296 PRO A O 1
ATOM 2180 N N . PRO A 1 297 ? -3.572 2.002 -21.988 1.00 85.19 297 PRO A N 1
ATOM 2181 C CA . PRO A 1 297 ? -4.198 0.895 -22.710 1.00 85.19 297 PRO A CA 1
ATOM 2182 C C . PRO A 1 297 ? -4.532 1.242 -24.163 1.00 85.19 297 PRO A C 1
ATOM 2184 O O . PRO A 1 297 ? -4.360 0.391 -25.033 1.00 85.19 297 PRO A O 1
ATOM 2187 N N . ASP A 1 298 ? -4.974 2.479 -24.413 1.00 85.38 298 ASP A N 1
ATOM 2188 C CA . ASP A 1 298 ? -5.209 3.004 -25.755 1.00 85.38 298 ASP A CA 1
ATOM 2189 C C . ASP A 1 298 ? -3.920 3.637 -26.313 1.00 85.38 298 ASP A C 1
ATOM 2191 O O . ASP A 1 298 ? -3.415 4.598 -25.730 1.00 85.38 298 ASP A O 1
ATOM 2195 N N . PRO A 1 299 ? -3.361 3.128 -27.428 1.00 83.31 299 PRO A N 1
ATOM 2196 C CA . PRO A 1 299 ? -2.218 3.741 -28.099 1.00 83.31 299 PRO A CA 1
ATOM 2197 C C . PRO A 1 299 ? -2.412 5.190 -28.532 1.00 83.31 299 PRO A C 1
ATOM 2199 O O . PRO A 1 299 ? -1.415 5.893 -28.680 1.00 83.31 299 PRO A O 1
ATOM 2202 N N . SER A 1 300 ? -3.647 5.661 -28.742 1.00 84.00 300 SER A N 1
ATOM 2203 C CA . SER A 1 300 ? -3.867 7.069 -29.097 1.00 84.00 300 SER A CA 1
ATOM 2204 C C . SER A 1 300 ? -3.569 8.032 -27.951 1.00 84.00 300 SER A C 1
ATOM 2206 O O . SER A 1 300 ? -3.340 9.214 -28.200 1.00 84.00 300 SER A O 1
ATOM 2208 N N . ASP A 1 301 ? -3.557 7.532 -26.713 1.00 83.19 301 ASP A N 1
ATOM 2209 C CA . ASP A 1 301 ? -3.285 8.320 -25.510 1.00 83.19 301 ASP A CA 1
ATOM 2210 C C . ASP A 1 301 ? -1.793 8.352 -25.146 1.00 83.19 301 ASP A C 1
ATOM 2212 O O . ASP A 1 301 ? -1.417 8.968 -24.138 1.00 83.19 301 ASP A O 1
ATOM 2216 N N . ASP A 1 302 ? -0.946 7.684 -25.941 1.00 80.94 302 ASP A N 1
ATOM 2217 C CA . ASP A 1 302 ? 0.493 7.614 -25.721 1.00 80.94 302 ASP A CA 1
ATOM 2218 C C . ASP A 1 302 ? 1.081 9.021 -25.597 1.00 80.94 302 ASP A C 1
ATOM 2220 O O . ASP A 1 302 ? 1.032 9.861 -26.500 1.00 80.94 302 ASP A O 1
ATOM 2224 N N . ASN A 1 303 ? 1.724 9.254 -24.464 1.00 80.19 303 ASN A N 1
ATOM 2225 C CA . ASN A 1 303 ? 2.578 10.395 -24.249 1.00 80.19 303 ASN A CA 1
ATOM 2226 C C . ASN A 1 303 ? 3.940 9.876 -23.781 1.00 80.19 303 ASN A C 1
ATOM 2228 O O . ASN A 1 303 ? 4.207 9.849 -22.576 1.00 80.19 303 ASN A O 1
ATOM 2232 N N . PRO A 1 304 ? 4.849 9.527 -24.708 1.00 71.44 304 PRO A N 1
ATOM 2233 C CA . PRO A 1 304 ? 6.151 8.954 -24.364 1.00 71.44 304 PRO A CA 1
ATOM 2234 C C . PRO A 1 304 ? 7.034 9.900 -23.535 1.00 71.44 304 PRO A C 1
ATOM 2236 O O . PRO A 1 304 ? 8.032 9.486 -22.953 1.00 71.44 304 PRO A O 1
ATOM 2239 N N . SER A 1 305 ? 6.668 11.183 -23.444 1.00 69.94 305 SER A N 1
ATOM 2240 C CA . SER A 1 305 ? 7.326 12.148 -22.561 1.00 69.94 305 SER A CA 1
ATOM 2241 C C . SER A 1 305 ? 6.780 12.137 -21.132 1.00 69.94 305 SER A C 1
ATOM 2243 O O . SER A 1 305 ? 7.370 12.765 -20.264 1.00 69.94 305 SER A O 1
ATOM 2245 N N . MET A 1 306 ? 5.669 11.477 -20.838 1.00 77.69 306 MET A N 1
ATOM 2246 C CA . MET A 1 306 ? 5.049 11.534 -19.510 1.00 77.69 306 MET A CA 1
ATOM 2247 C C . MET A 1 306 ? 4.682 10.166 -18.959 1.00 77.69 306 MET A C 1
ATOM 2249 O O . MET A 1 306 ? 4.623 10.024 -17.741 1.00 77.69 306 MET A O 1
ATOM 2253 N N . ASP A 1 307 ? 4.455 9.173 -19.816 1.00 83.06 307 ASP A N 1
ATOM 2254 C CA . ASP A 1 307 ? 3.875 7.897 -19.408 1.00 83.06 307 ASP A CA 1
ATOM 2255 C C . ASP A 1 307 ? 4.718 7.172 -18.369 1.00 83.06 307 ASP A C 1
ATOM 2257 O O . ASP A 1 307 ? 4.158 6.719 -17.375 1.00 83.06 307 ASP A O 1
ATOM 2261 N N . HIS A 1 308 ? 6.049 7.210 -18.489 1.00 86.25 308 HIS A N 1
ATOM 2262 C CA . HIS A 1 308 ? 6.952 6.665 -17.472 1.00 86.25 308 HIS A CA 1
ATOM 2263 C C . HIS A 1 308 ? 6.673 7.211 -16.061 1.00 86.25 308 HIS A C 1
ATOM 2265 O O . HIS A 1 308 ? 6.797 6.489 -15.083 1.00 86.25 308 HIS A O 1
ATOM 2271 N N . CYS A 1 309 ? 6.268 8.477 -15.928 1.00 84.19 309 CYS A N 1
ATOM 2272 C CA . CYS A 1 309 ? 6.010 9.126 -14.639 1.00 84.19 309 CYS A CA 1
ATOM 2273 C C . CYS A 1 309 ? 4.541 9.043 -14.186 1.00 84.19 309 CYS A C 1
ATOM 2275 O O . CYS A 1 309 ? 4.209 9.517 -13.101 1.00 84.19 309 CYS A O 1
ATOM 2277 N N . LYS A 1 310 ? 3.636 8.444 -14.973 1.00 85.75 310 LYS A N 1
ATOM 2278 C CA . LYS A 1 310 ? 2.206 8.310 -14.633 1.00 85.75 310 LYS A CA 1
ATOM 2279 C C . LYS A 1 310 ? 1.939 7.111 -13.703 1.00 85.75 310 LYS A C 1
ATOM 2281 O O . LYS A 1 310 ? 0.950 6.396 -13.860 1.00 85.75 310 LYS A O 1
ATOM 2286 N N . THR A 1 311 ? 2.790 6.914 -12.699 1.00 86.12 311 THR A N 1
ATOM 2287 C CA . THR A 1 311 ? 2.722 5.825 -11.703 1.00 86.12 311 THR A CA 1
ATOM 2288 C C . THR A 1 311 ? 1.357 5.724 -11.017 1.00 86.12 311 THR A C 1
ATOM 2290 O O . THR A 1 311 ? 0.831 4.626 -10.860 1.00 86.12 311 THR A O 1
ATOM 2293 N N . GLU A 1 312 ? 0.732 6.852 -10.668 1.00 83.38 312 GLU A N 1
ATOM 2294 C CA . GLU A 1 312 ? -0.623 6.887 -10.097 1.00 83.38 312 GLU A CA 1
ATOM 2295 C C . GLU A 1 312 ? -1.674 6.287 -11.037 1.00 83.38 312 GLU A C 1
ATOM 2297 O O . GLU A 1 312 ? -2.580 5.582 -10.598 1.00 83.38 312 GLU A O 1
ATOM 2302 N N . GLN A 1 313 ? -1.565 6.556 -12.339 1.00 84.31 313 GLN A N 1
ATOM 2303 C CA . GLN A 1 313 ? -2.507 6.047 -13.335 1.00 84.31 313 GLN A CA 1
ATOM 2304 C C . GLN A 1 313 ? -2.247 4.569 -13.624 1.00 84.31 313 GLN A C 1
ATOM 2306 O O . GLN A 1 313 ? -3.197 3.794 -13.714 1.00 84.31 313 GLN A O 1
ATOM 2311 N N . MET A 1 314 ? -0.976 4.159 -13.682 1.00 89.56 314 MET A N 1
ATOM 2312 C CA . MET A 1 314 ? -0.600 2.748 -13.783 1.00 89.56 314 MET A CA 1
ATOM 2313 C C . MET A 1 314 ? -1.140 1.946 -12.595 1.00 89.56 314 MET A C 1
ATOM 2315 O O . MET A 1 314 ? -1.728 0.887 -12.786 1.00 89.56 314 MET A O 1
ATOM 2319 N N . MET A 1 315 ? -1.033 2.476 -11.374 1.00 88.19 315 MET A N 1
ATOM 2320 C CA . MET A 1 315 ? -1.564 1.827 -10.172 1.00 88.19 315 MET A CA 1
ATOM 2321 C C . MET A 1 315 ? -3.082 1.650 -10.198 1.00 88.19 315 MET A C 1
ATOM 2323 O O . MET A 1 315 ? -3.588 0.697 -9.612 1.00 88.19 315 MET A O 1
ATOM 2327 N N . ARG A 1 316 ? -3.816 2.521 -10.902 1.00 84.75 316 ARG A N 1
ATOM 2328 C CA . ARG A 1 316 ? -5.277 2.422 -11.069 1.00 84.75 316 ARG A CA 1
ATOM 2329 C C . ARG A 1 316 ? -5.706 1.379 -12.100 1.00 84.75 316 ARG A C 1
ATOM 2331 O O . ARG A 1 316 ? -6.905 1.147 -12.250 1.00 84.75 316 ARG A O 1
ATOM 2338 N N . LEU A 1 317 ? -4.773 0.742 -12.811 1.00 84.38 317 LEU A N 1
ATOM 2339 C CA . LEU A 1 317 ? -5.118 -0.333 -13.733 1.00 84.38 317 LEU A CA 1
ATOM 2340 C C . LEU A 1 317 ? -5.812 -1.472 -12.979 1.00 84.38 317 LEU A C 1
ATOM 2342 O O . LEU A 1 317 ? -5.325 -1.958 -11.957 1.00 84.38 317 LEU A O 1
ATOM 2346 N N . LYS A 1 318 ? -6.940 -1.929 -13.531 1.00 84.06 318 LYS A N 1
ATOM 2347 C CA . LYS A 1 318 ? -7.803 -2.941 -12.911 1.00 84.06 318 LYS A CA 1
ATOM 2348 C C . LYS A 1 318 ? -7.046 -4.190 -12.418 1.00 84.06 318 LYS A C 1
ATOM 2350 O O . LYS A 1 318 ? -7.288 -4.575 -11.282 1.00 84.06 318 LYS A O 1
ATOM 2355 N N . PRO A 1 319 ? -6.097 -4.790 -13.172 1.00 87.38 319 PRO A N 1
ATOM 2356 C CA . PRO A 1 319 ? -5.371 -5.971 -12.695 1.00 87.38 319 PRO A CA 1
ATOM 2357 C C . PRO A 1 319 ? -4.581 -5.742 -11.399 1.00 87.38 319 PRO A C 1
ATOM 2359 O O . PRO A 1 319 ? -4.479 -6.656 -10.587 1.00 87.38 319 PRO A O 1
ATOM 2362 N N . ILE A 1 320 ? -4.036 -4.536 -11.197 1.00 88.31 320 ILE A N 1
ATOM 2363 C CA . ILE A 1 320 ? -3.310 -4.183 -9.969 1.00 88.31 320 ILE A CA 1
ATOM 2364 C C . ILE A 1 320 ? -4.297 -4.011 -8.816 1.00 88.31 320 ILE A C 1
ATOM 2366 O O . ILE A 1 320 ? -4.091 -4.582 -7.749 1.00 88.31 320 ILE A O 1
ATOM 2370 N N . GLN A 1 321 ? -5.383 -3.269 -9.045 1.00 83.94 321 GLN A N 1
ATOM 2371 C CA . GLN A 1 321 ? -6.426 -3.040 -8.040 1.00 83.94 321 GLN A CA 1
ATOM 2372 C C . GLN A 1 321 ? -7.080 -4.354 -7.588 1.00 83.94 321 GLN A C 1
ATOM 2374 O O . GLN A 1 321 ? -7.219 -4.589 -6.391 1.00 83.94 321 GLN A O 1
ATOM 2379 N N . ASP A 1 322 ? -7.401 -5.246 -8.529 1.00 82.75 322 ASP A N 1
ATOM 2380 C CA . ASP A 1 322 ? -7.943 -6.574 -8.231 1.00 82.75 322 ASP A CA 1
ATOM 2381 C C . ASP A 1 322 ? -6.950 -7.402 -7.401 1.00 82.75 322 ASP A C 1
ATOM 2383 O O . ASP A 1 322 ? -7.328 -7.977 -6.387 1.00 82.75 322 ASP A O 1
ATOM 2387 N N . ALA A 1 323 ? -5.669 -7.441 -7.788 1.00 86.00 323 ALA A N 1
ATOM 2388 C CA . ALA A 1 323 ? -4.662 -8.233 -7.084 1.00 86.00 323 ALA A CA 1
ATOM 2389 C C . ALA A 1 323 ? -4.373 -7.713 -5.666 1.00 86.00 323 ALA A C 1
ATOM 2391 O O . ALA A 1 323 ? -4.156 -8.511 -4.754 1.00 86.00 323 ALA A O 1
ATOM 2392 N N . LEU A 1 324 ? -4.386 -6.393 -5.464 1.00 83.44 324 LEU A N 1
ATOM 2393 C CA . LEU A 1 324 ? -4.258 -5.794 -4.134 1.00 83.44 324 LEU A CA 1
ATOM 2394 C C . LEU A 1 324 ? -5.496 -6.065 -3.275 1.00 83.44 324 LEU A C 1
ATOM 2396 O O . LEU A 1 324 ? -5.346 -6.401 -2.103 1.00 83.44 324 LEU A O 1
ATOM 2400 N N . ALA A 1 325 ? -6.698 -6.008 -3.854 1.00 76.19 325 ALA A N 1
ATOM 2401 C CA . ALA A 1 325 ? -7.931 -6.362 -3.157 1.00 76.19 325 ALA A CA 1
ATOM 2402 C C . ALA A 1 325 ? -7.979 -7.856 -2.779 1.00 76.19 325 ALA A C 1
ATOM 2404 O O . ALA A 1 325 ? -8.353 -8.192 -1.655 1.00 76.19 325 ALA A O 1
ATOM 2405 N N . GLU A 1 326 ? -7.558 -8.752 -3.680 1.00 79.12 326 GLU A N 1
ATOM 2406 C CA . GLU A 1 326 ? -7.401 -10.188 -3.409 1.00 79.12 326 GLU A CA 1
ATOM 2407 C C . GLU A 1 326 ? -6.443 -10.404 -2.229 1.00 79.12 326 GLU A C 1
ATOM 2409 O O . GLU A 1 326 ? -6.813 -11.042 -1.241 1.00 79.12 326 GLU A O 1
ATOM 2414 N N . LEU A 1 327 ? -5.249 -9.803 -2.288 1.00 83.12 327 LEU A N 1
ATOM 2415 C CA . LEU A 1 327 ? -4.244 -9.870 -1.229 1.00 83.12 327 LEU A CA 1
ATOM 2416 C C . LEU A 1 327 ? -4.805 -9.382 0.118 1.00 83.12 327 LEU A C 1
ATOM 2418 O O . LEU A 1 327 ? -4.670 -10.062 1.133 1.00 83.12 327 LEU A O 1
ATOM 2422 N N . ALA A 1 328 ? -5.470 -8.227 0.116 1.00 77.12 328 ALA A N 1
ATOM 2423 C CA . ALA A 1 328 ? -6.089 -7.594 1.279 1.00 77.12 328 ALA A CA 1
ATOM 2424 C C . ALA A 1 328 ? -7.243 -8.402 1.888 1.00 77.12 328 ALA A C 1
ATOM 2426 O O . ALA A 1 328 ? -7.518 -8.307 3.087 1.00 77.12 328 ALA A O 1
ATOM 2427 N N . SER A 1 329 ? -7.952 -9.173 1.062 1.00 68.19 329 SER A N 1
ATOM 2428 C CA . SER A 1 329 ? -9.075 -10.002 1.500 1.00 68.19 329 SER A CA 1
ATOM 2429 C C . SER A 1 329 ? -8.637 -11.255 2.257 1.00 68.19 329 SER A C 1
ATOM 2431 O O . SER A 1 329 ? -9.471 -11.874 2.915 1.00 68.19 329 SER A O 1
ATOM 2433 N N . GLY A 1 330 ? -7.352 -11.622 2.176 1.00 64.50 330 GLY A N 1
ATOM 2434 C CA . GLY A 1 330 ? -6.838 -12.842 2.787 1.00 64.50 330 GLY A CA 1
ATOM 2435 C C . GLY A 1 330 ? -7.493 -14.102 2.226 1.00 64.50 330 GLY A C 1
ATOM 2436 O O . GLY A 1 330 ? -7.513 -15.114 2.919 1.00 64.50 330 GLY A O 1
ATOM 2437 N N . GLN A 1 331 ? -8.058 -14.054 1.009 1.00 52.97 331 GLN A N 1
ATOM 2438 C CA . GLN A 1 331 ? -8.492 -15.271 0.334 1.00 52.97 331 GLN A CA 1
ATOM 2439 C C . GLN A 1 331 ? -7.279 -16.190 0.213 1.00 52.97 331 GLN A C 1
ATOM 2441 O O . GLN A 1 331 ? -6.336 -15.885 -0.519 1.00 52.97 331 GLN A O 1
ATOM 2446 N N . ASP A 1 332 ? -7.317 -17.283 0.979 1.00 42.78 332 ASP A N 1
ATOM 2447 C CA . ASP A 1 332 ? -6.343 -18.364 0.949 1.00 42.78 332 ASP A CA 1
ATOM 2448 C C . ASP A 1 332 ? -6.125 -18.766 -0.506 1.00 42.78 332 ASP A C 1
ATOM 2450 O O . ASP A 1 332 ? -6.947 -19.450 -1.125 1.00 42.78 332 ASP A O 1
ATOM 2454 N N . ARG A 1 333 ? -4.998 -18.338 -1.076 1.00 48.03 333 ARG A N 1
ATOM 2455 C CA . ARG A 1 333 ? -4.488 -19.049 -2.233 1.00 48.03 333 ARG A CA 1
ATOM 2456 C C . ARG A 1 333 ? -4.065 -20.421 -1.735 1.00 48.03 333 ARG A C 1
ATOM 2458 O O . ARG A 1 333 ? -3.369 -20.493 -0.719 1.00 48.03 333 ARG A O 1
ATOM 2465 N N . PRO A 1 334 ? -4.442 -21.500 -2.440 1.00 35.00 334 PRO A N 1
ATOM 2466 C CA . PRO A 1 334 ? -3.847 -22.790 -2.162 1.00 35.00 334 PRO A CA 1
ATOM 2467 C C . PRO A 1 334 ? -2.322 -22.618 -2.199 1.00 35.00 334 PRO A C 1
ATOM 2469 O O . PRO A 1 334 ? -1.821 -21.855 -3.038 1.00 35.00 334 PRO A O 1
ATOM 2472 N N . PRO A 1 335 ? -1.588 -23.257 -1.272 1.00 36.16 335 PRO A N 1
ATOM 2473 C CA . PRO A 1 335 ? -0.139 -23.157 -1.235 1.00 36.16 335 PRO A CA 1
ATOM 2474 C C . PRO A 1 335 ? 0.430 -23.457 -2.626 1.00 36.16 335 PRO A C 1
ATOM 2476 O O . PRO A 1 335 ? -0.172 -24.250 -3.364 1.00 36.16 335 PRO A O 1
ATOM 2479 N N . PRO A 1 336 ? 1.559 -22.831 -3.008 1.00 41.25 336 PRO A N 1
ATOM 2480 C CA . PRO A 1 336 ? 2.207 -23.145 -4.271 1.00 41.25 336 PRO A CA 1
ATOM 2481 C C . PRO A 1 336 ? 2.341 -24.663 -4.368 1.00 41.25 336 PRO A C 1
ATOM 2483 O O . PRO A 1 336 ? 2.803 -25.305 -3.420 1.00 41.25 336 PRO A O 1
ATOM 2486 N N . LEU A 1 337 ? 1.852 -25.222 -5.481 1.00 35.94 337 LEU A N 1
ATOM 2487 C CA . LEU A 1 337 ? 1.938 -26.650 -5.762 1.00 35.94 337 LEU A CA 1
ATOM 2488 C C . LEU A 1 337 ? 3.372 -27.076 -5.463 1.00 35.94 337 LEU A C 1
ATOM 2490 O O . LEU A 1 337 ? 4.311 -26.542 -6.059 1.00 35.94 337 LEU A O 1
ATOM 2494 N N . SER A 1 338 ? 3.536 -27.973 -4.486 1.00 35.00 338 SER A N 1
ATOM 2495 C CA . SER A 1 338 ? 4.843 -28.538 -4.171 1.00 35.00 338 SER A CA 1
ATOM 2496 C C . SER A 1 338 ? 5.484 -28.994 -5.479 1.00 35.00 338 SER A C 1
ATOM 2498 O O . SER A 1 338 ? 4.764 -29.553 -6.313 1.00 35.00 338 SER A O 1
ATOM 2500 N N . PRO A 1 339 ? 6.788 -28.742 -5.696 1.00 37.41 339 PRO A N 1
ATOM 2501 C CA . PRO A 1 339 ? 7.446 -29.139 -6.929 1.00 37.41 339 PRO A CA 1
ATOM 2502 C C . PRO A 1 339 ? 7.178 -30.625 -7.137 1.00 37.41 339 PRO A C 1
ATOM 2504 O O . PRO A 1 339 ? 7.576 -31.458 -6.319 1.00 37.41 339 PRO A O 1
ATOM 2507 N N . SER A 1 340 ? 6.416 -30.937 -8.186 1.00 34.34 340 SER A N 1
ATOM 2508 C CA . SER A 1 340 ? 6.073 -32.302 -8.543 1.00 34.34 340 SER A CA 1
ATOM 2509 C C . SER A 1 340 ? 7.378 -33.065 -8.677 1.00 34.34 340 SER A C 1
ATOM 2511 O O . SER A 1 340 ? 8.219 -32.712 -9.508 1.00 34.34 340 SER A O 1
ATOM 2513 N N . THR A 1 341 ? 7.563 -34.069 -7.824 1.00 36.72 341 THR A N 1
ATOM 2514 C CA . THR A 1 341 ? 8.696 -34.982 -7.900 1.00 36.72 341 THR A CA 1
ATOM 2515 C C . THR A 1 341 ? 8.784 -35.474 -9.345 1.00 36.72 341 THR A C 1
ATOM 2517 O O . THR A 1 341 ? 7.759 -35.913 -9.878 1.00 36.72 341 THR A O 1
ATOM 2520 N N . PRO A 1 342 ? 9.942 -35.358 -10.021 1.00 37.50 342 PRO A N 1
ATOM 2521 C CA . PRO A 1 342 ? 10.065 -35.849 -11.382 1.00 37.50 342 PRO A CA 1
ATOM 2522 C C . PRO A 1 342 ? 9.682 -37.326 -11.372 1.00 37.50 342 PRO A C 1
ATOM 2524 O O . PRO A 1 342 ? 10.263 -38.119 -10.630 1.00 37.50 342 PRO A O 1
ATOM 2527 N N . SER A 1 343 ? 8.647 -37.663 -12.145 1.00 38.22 343 SER A N 1
ATOM 2528 C CA . SER A 1 343 ? 8.224 -39.045 -12.329 1.00 38.22 343 SER A CA 1
ATOM 2529 C C . SER A 1 343 ? 9.434 -39.835 -12.797 1.00 38.22 343 SER A C 1
ATOM 2531 O O . SER A 1 343 ? 10.022 -39.537 -13.838 1.00 38.22 343 SER A O 1
ATOM 2533 N N . SER A 1 344 ? 9.829 -40.809 -11.987 1.00 40.59 344 SER A N 1
ATOM 2534 C CA . SER A 1 344 ? 10.828 -41.802 -12.327 1.00 40.59 344 SER A CA 1
ATOM 2535 C C . SER A 1 344 ? 10.413 -42.448 -13.643 1.00 40.59 344 SER A C 1
ATOM 2537 O O . SER A 1 344 ? 9.424 -43.175 -13.721 1.00 40.59 344 SER A O 1
ATOM 2539 N N . VAL A 1 345 ? 11.168 -42.144 -14.696 1.00 47.25 345 VAL A N 1
ATOM 2540 C CA . VAL A 1 345 ? 11.072 -42.832 -15.978 1.00 47.25 345 VAL A CA 1
ATOM 2541 C C . VAL A 1 345 ? 11.451 -44.284 -15.718 1.00 47.25 345 VAL A C 1
ATOM 2543 O O . VAL A 1 345 ? 12.618 -44.616 -15.507 1.00 47.25 345 VAL A O 1
ATOM 2546 N N . VAL A 1 346 ? 10.444 -45.151 -15.689 1.00 49.12 346 VAL A N 1
ATOM 2547 C CA . VAL A 1 346 ? 10.632 -46.596 -15.769 1.00 49.12 346 VAL A CA 1
ATOM 2548 C C . VAL A 1 346 ? 11.230 -46.877 -17.143 1.00 49.12 346 VAL A C 1
ATOM 2550 O O . VAL A 1 346 ? 10.570 -46.700 -18.165 1.00 49.12 346 VAL A O 1
ATOM 2553 N N . SER A 1 347 ? 12.500 -47.281 -17.164 1.00 40.28 347 SER A N 1
ATOM 2554 C CA . SER A 1 347 ? 13.123 -47.864 -18.352 1.00 40.28 347 SER A CA 1
ATOM 2555 C C . SER A 1 347 ? 12.361 -49.133 -18.737 1.00 40.28 347 SER A C 1
ATOM 2557 O O . SER A 1 347 ? 12.229 -50.025 -17.891 1.00 40.28 347 SER A O 1
ATOM 2559 N N . PRO A 1 348 ? 11.874 -49.272 -19.980 1.00 53.12 348 PRO A N 1
ATOM 2560 C CA . PRO A 1 348 ? 11.436 -50.567 -20.453 1.00 53.12 348 PRO A CA 1
ATOM 2561 C C . PRO A 1 348 ? 12.680 -51.408 -20.750 1.00 53.12 348 PRO A C 1
ATOM 2563 O O . PRO A 1 348 ? 13.482 -51.085 -21.622 1.00 53.12 348 PRO A O 1
ATOM 2566 N N . ASN A 1 349 ? 12.829 -52.505 -20.012 1.00 49.41 349 ASN A N 1
ATOM 2567 C CA . ASN A 1 349 ? 13.639 -53.632 -20.454 1.00 49.41 349 ASN A CA 1
ATOM 2568 C C . ASN A 1 349 ? 13.069 -54.159 -21.779 1.00 49.41 349 ASN A C 1
ATOM 2570 O O . ASN A 1 349 ? 11.989 -54.756 -21.770 1.00 49.41 349 ASN A O 1
ATOM 2574 N N . ARG A 1 350 ? 13.804 -53.964 -22.877 1.00 47.06 350 ARG A N 1
ATOM 2575 C CA . ARG A 1 350 ? 14.136 -54.960 -23.912 1.00 47.06 350 ARG A CA 1
ATOM 2576 C C . ARG A 1 350 ? 14.984 -54.329 -25.005 1.00 47.06 350 ARG A C 1
ATOM 2578 O O . ARG A 1 350 ? 14.596 -53.251 -25.496 1.00 47.06 350 ARG A O 1
#

Radius of gyration: 25.09 Å; chains: 1; bounding box: 64×78×71 Å